Protein AF-A0AAU4EVL5-F1 (afdb_monomer)

Radius of gyration: 24.08 Å; Cα contacts (8 Å, |Δi|>4): 296; chains: 1; bounding box: 62×50×62 Å

Mean predicted aligned error: 14.1 Å

Nearest PDB structures (foldseek):
  7n8u-assembly1_B  TM=4.046E-01  e=7.741E+00  Promethearchaeum syntrophicum
  7pkq-assembly1_v  TM=2.041E-01  e=9.144E+00  Chlamydomonas reinhardtii

Solvent-accessible surface area (backbone atoms only — not comparable to full-atom values): 17001 Å² total; per-residue (Å²): 60,74,58,94,92,38,83,42,60,52,44,60,55,40,22,74,74,67,74,49,60,64,87,81,56,55,62,70,54,30,46,53,51,41,44,75,72,72,44,77,66,76,77,52,84,91,68,54,91,61,92,71,79,82,67,85,78,71,79,79,81,67,74,77,73,75,85,72,61,59,68,60,52,51,50,25,50,52,51,51,51,50,62,62,68,76,47,65,65,68,65,54,49,54,53,49,55,62,48,51,60,91,50,49,93,87,46,42,62,74,57,44,55,90,77,62,84,40,73,65,55,51,52,24,51,52,55,50,54,70,47,48,60,56,50,52,33,49,51,51,28,48,52,51,65,65,41,44,82,77,70,58,53,92,90,59,44,76,73,47,84,58,60,53,61,87,66,91,55,91,87,58,88,47,39,34,36,38,80,58,34,32,30,43,77,43,77,69,78,79,85,82,85,43,65,68,60,54,22,49,54,50,48,51,53,51,46,42,65,76,65,38,76,95,32,46,30,36,41,36,28,46,46,62,67,66,57,52,45,41,64,68,30,78,53,39,43,62,70,36,41,69,82,54,56,72,66,59,49,48,55,47,38,76,73,65,46,83,71,72,40,28,40,18,55,37,38,71,49,86,37,52,79,45,46,77,41,48,41,56,59,63,66,60,73,115

Secondary structure (DSSP, 8-state):
-EETTEE--HHHHHHHHH---TTSS-HHHHHHHHHHTT---PPPTTT--S-------------PPP---HHHHHHHHHHHHHHHHHS-HHHHHHHHHHHHTT--TTTHHHHHGGGT--HHHHHHHHHHHHHHHHHHHHHHHHHHHHHHHHHPPTT--EEE----SS---TT--SSEEESSEEEEEE-PPP-S--HHHHHHHHHHHHHHHHH-TTSEEEEEESSSHHHHHHHH---BHHHHHTTS-HHHHHHHHHHH-SS--BHHHHHHTTTTTEEEEEHHHHHH--

Foldseek 3Di:
DDDPNDDDQLLVVQCVVPVDDSVVDDSVVSQVVCVVVVHDDDDDPVRPPDDDDDDPDDDPPDDPPPDDPVVLLVVLVVVVVVLVVPDPPVVLVVQLVVLCVVDDPVCNCVSCVVSPPDPSNVVSVVSVVVCVVVVVLVCQLCLVVLLCVLPADVVKDFPDDAPSVPDDDVVDLARTDIPAAGEHEEEDDDPPPPLVSLLVQLLRLLSQLLPIPNHQAEYEYADDVSVCCLQPFQAWPCSSCVPPDPVSVVSCCVPPNPPIDGSNRCCVPSSVRYHYHHSVVSSPPD

pLDDT: mean 81.7, std 16.21, range [33.0, 98.5]

Sequence (286 aa):
MSIADQQWPPKQIFERASGIARTEFISHFAIRQLRRLGFPTSPLPQEAGVRATPRPREPKITAPPPAIDVASAVTSFIELLRFFGDEDLSSRVLRLEDRLEGADRETVDDRVAAEGMTDGLLQAALLVRQHAGRINDLIHATMIVRALPKVLEPGERIVRRPSLAAGNDPSRKFDLETNLRVAEFKAGQWKGRDAMRKRGLVADLVGLVLGRGDRRAELYVLGRLPIEFLRNSNSTMEWALGRSSPHLRRAYDDRFGTASFTVRQFTEGPAADVALIDLAEVLKAG

Structure (mmCIF, N/CA/C/O backbone):
data_AF-A0AAU4EVL5-F1
#
_entry.id   AF-A0AAU4EVL5-F1
#
loop_
_atom_site.group_PDB
_atom_site.id
_atom_site.type_symbol
_atom_site.label_atom_id
_atom_site.label_alt_id
_atom_site.label_comp_id
_atom_site.label_asym_id
_atom_site.label_entity_id
_atom_site.label_seq_id
_atom_site.pdbx_PDB_ins_code
_atom_site.Cartn_x
_atom_site.Cartn_y
_atom_site.Cartn_z
_atom_site.occupancy
_atom_site.B_iso_or_equiv
_atom_site.auth_seq_id
_atom_site.auth_comp_id
_atom_site.auth_asym_id
_atom_site.auth_atom_id
_atom_site.pdbx_PDB_model_num
ATOM 1 N N . MET A 1 1 ? 31.060 -17.599 12.079 1.00 61.31 1 MET A N 1
ATOM 2 C CA . MET A 1 1 ? 31.882 -18.743 11.624 1.00 61.31 1 MET A CA 1
ATOM 3 C C . MET A 1 1 ? 33.254 -18.566 12.240 1.00 61.31 1 MET A C 1
ATOM 5 O O . MET A 1 1 ? 33.710 -17.433 12.237 1.00 61.31 1 MET A O 1
ATOM 9 N N . SER A 1 2 ? 33.857 -19.610 12.814 1.00 56.44 2 SER A N 1
ATOM 10 C CA . SER A 1 2 ? 35.206 -19.501 13.387 1.00 56.44 2 SER A CA 1
ATOM 11 C C . SER A 1 2 ? 36.238 -19.901 12.338 1.00 56.44 2 SER A C 1
ATOM 13 O O . SER A 1 2 ? 36.130 -20.989 11.775 1.00 56.44 2 SER A O 1
ATOM 15 N N . ILE A 1 3 ? 37.187 -19.018 12.044 1.00 56.75 3 ILE A N 1
ATOM 16 C CA . ILE A 1 3 ? 38.401 -19.326 11.278 1.00 56.75 3 ILE A CA 1
ATOM 17 C C . ILE A 1 3 ? 39.557 -18.796 12.122 1.00 56.75 3 ILE A C 1
ATOM 19 O O . ILE A 1 3 ? 39.534 -17.614 12.462 1.00 56.75 3 ILE A O 1
ATOM 23 N N . ALA A 1 4 ? 40.526 -19.655 12.462 1.00 51.03 4 ALA A N 1
ATOM 24 C CA . ALA A 1 4 ? 41.689 -19.301 13.287 1.00 51.03 4 ALA A CA 1
ATOM 25 C C . ALA A 1 4 ? 41.301 -18.541 14.578 1.00 51.03 4 ALA A C 1
ATOM 27 O O . ALA A 1 4 ? 41.764 -17.432 14.821 1.00 51.03 4 ALA A O 1
ATOM 28 N N . ASP A 1 5 ? 40.366 -19.111 15.348 1.00 52.38 5 ASP A N 1
ATOM 29 C CA . ASP A 1 5 ? 39.840 -18.576 16.618 1.00 52.38 5 ASP A CA 1
ATOM 30 C C . ASP A 1 5 ? 39.144 -17.203 16.559 1.00 52.38 5 ASP A C 1
ATOM 32 O O . ASP A 1 5 ? 38.758 -16.644 17.586 1.00 52.38 5 ASP A O 1
ATOM 36 N N . GLN A 1 6 ? 38.870 -16.685 15.357 1.00 55.28 6 GLN A N 1
ATOM 37 C CA . GLN A 1 6 ? 38.157 -15.425 15.158 1.00 55.28 6 GLN A CA 1
ATOM 38 C C . GLN A 1 6 ? 36.757 -15.647 14.562 1.00 55.28 6 GLN A C 1
ATOM 40 O O . GLN A 1 6 ? 36.559 -16.424 13.626 1.00 55.28 6 GLN A O 1
ATOM 45 N N . GLN A 1 7 ? 35.754 -14.939 15.095 1.00 64.88 7 GLN A N 1
ATOM 46 C CA . GLN A 1 7 ? 34.369 -14.971 14.608 1.00 64.88 7 GLN A CA 1
ATOM 47 C C . GLN A 1 7 ? 34.193 -14.059 13.387 1.00 64.88 7 GLN A C 1
ATOM 49 O O . GLN A 1 7 ? 34.154 -12.837 13.501 1.00 64.88 7 GLN A O 1
ATOM 54 N N . TRP A 1 8 ? 33.996 -14.662 12.218 1.00 61.28 8 TRP A N 1
ATOM 55 C CA . TRP A 1 8 ? 33.756 -13.963 10.959 1.00 61.28 8 TRP A CA 1
ATOM 56 C C . TRP A 1 8 ? 32.292 -14.101 10.500 1.00 61.28 8 TRP A C 1
ATOM 58 O O . TRP A 1 8 ? 31.721 -15.207 10.547 1.00 61.28 8 TRP A O 1
ATOM 68 N N . PRO A 1 9 ? 31.647 -13.015 10.024 1.00 75.56 9 PRO A N 1
ATOM 69 C CA . PRO A 1 9 ? 30.311 -13.104 9.449 1.00 75.56 9 PRO A CA 1
ATOM 70 C C . PRO A 1 9 ? 30.347 -13.832 8.088 1.00 75.56 9 PRO A C 1
ATOM 72 O O . PRO A 1 9 ? 31.156 -13.470 7.232 1.00 75.56 9 PRO A O 1
ATOM 75 N N . PRO A 1 10 ? 29.436 -14.791 7.816 1.00 72.00 10 PRO A N 1
ATOM 76 C CA . PRO A 1 10 ? 29.477 -15.630 6.608 1.00 72.00 10 PRO A CA 1
ATOM 77 C C . PRO A 1 10 ? 29.507 -14.860 5.283 1.00 72.00 10 PRO A C 1
ATOM 79 O O . PRO A 1 10 ? 30.164 -15.273 4.335 1.00 72.00 10 PRO A O 1
ATOM 82 N N . LYS A 1 11 ? 28.838 -13.703 5.219 1.00 75.31 11 LYS A N 1
ATOM 83 C CA . LYS A 1 11 ? 28.871 -12.844 4.029 1.00 75.31 11 LYS A CA 1
ATOM 84 C C . LYS A 1 11 ? 30.265 -12.294 3.719 1.00 75.31 11 LYS A C 1
ATOM 86 O O . LYS A 1 11 ? 30.573 -12.095 2.554 1.00 75.31 11 LYS A O 1
ATOM 91 N N . GLN A 1 12 ? 31.075 -12.027 4.745 1.00 79.25 12 GLN A N 1
ATOM 92 C CA . GLN A 1 12 ? 32.414 -11.466 4.563 1.00 79.25 12 GLN A CA 1
ATOM 93 C C . GLN A 1 12 ? 33.382 -12.496 4.006 1.00 79.25 12 GLN A C 1
ATOM 95 O O . GLN A 1 12 ? 34.160 -12.189 3.111 1.00 79.25 12 GLN A O 1
ATOM 100 N N . ILE A 1 13 ? 33.288 -13.724 4.516 1.00 76.25 13 ILE A N 1
ATOM 101 C CA . ILE A 1 13 ? 34.079 -14.847 4.018 1.00 76.25 13 ILE A CA 1
ATOM 102 C C . ILE A 1 13 ? 33.677 -15.155 2.580 1.00 76.25 13 ILE A C 1
ATOM 104 O O . ILE A 1 13 ? 34.543 -15.283 1.726 1.00 76.25 13 ILE A O 1
ATOM 108 N N . PHE A 1 14 ? 32.373 -15.223 2.296 1.00 73.62 14 PHE A N 1
ATOM 109 C CA . PHE A 1 14 ? 31.907 -15.546 0.953 1.00 73.62 14 PHE A CA 1
ATOM 110 C C . PHE A 1 14 ? 32.294 -14.479 -0.079 1.00 73.62 14 PHE A C 1
ATOM 112 O O . PHE A 1 14 ? 32.753 -14.843 -1.152 1.00 73.62 14 PHE A O 1
ATOM 119 N N . GLU A 1 15 ? 32.199 -13.185 0.242 1.00 82.38 15 GLU A N 1
ATOM 120 C CA . GLU A 1 15 ? 32.697 -12.114 -0.642 1.00 82.38 15 GLU A CA 1
ATOM 121 C C . GLU A 1 15 ? 34.194 -12.262 -0.924 1.00 82.38 15 GLU A C 1
ATOM 123 O O . GLU A 1 15 ? 34.600 -12.259 -2.079 1.00 82.38 15 GLU A O 1
ATOM 128 N N . ARG A 1 16 ? 35.021 -12.455 0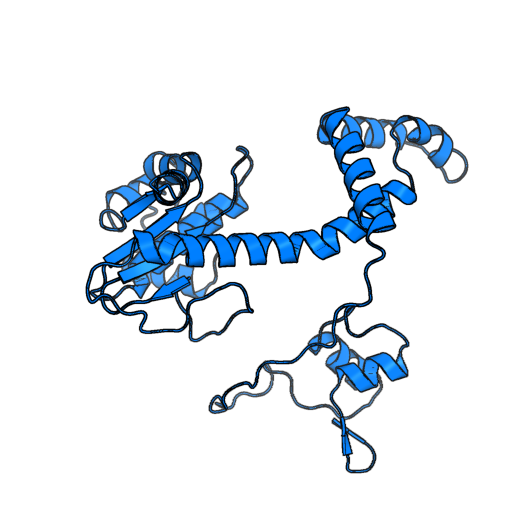.112 1.00 77.81 16 ARG A N 1
ATOM 129 C CA . ARG A 1 16 ? 36.472 -12.612 -0.075 1.00 77.81 16 ARG A CA 1
ATOM 130 C C . ARG A 1 16 ? 36.843 -13.869 -0.862 1.00 77.81 16 ARG A C 1
ATOM 132 O O . ARG A 1 16 ? 37.827 -13.845 -1.587 1.00 77.81 16 ARG A O 1
ATOM 139 N N . ALA A 1 17 ? 36.079 -14.948 -0.708 1.00 69.94 17 ALA A N 1
ATOM 140 C CA . ALA A 1 17 ? 36.340 -16.220 -1.378 1.00 69.94 17 ALA A CA 1
ATOM 141 C C . ALA A 1 17 ? 35.815 -16.269 -2.823 1.00 69.94 17 ALA A C 1
ATOM 143 O O . ALA A 1 17 ? 36.367 -17.000 -3.637 1.00 69.94 17 ALA A O 1
ATOM 144 N N . SER A 1 18 ? 34.745 -15.532 -3.137 1.00 73.50 18 SER A N 1
ATOM 145 C CA . SER A 1 18 ? 34.087 -15.569 -4.454 1.00 73.50 18 SER A CA 1
ATOM 146 C C . SER A 1 18 ? 34.335 -14.330 -5.316 1.00 73.50 18 SER A C 1
ATOM 148 O O . SER A 1 18 ? 34.024 -14.358 -6.500 1.00 73.50 18 SER A O 1
ATOM 150 N N . GLY A 1 19 ? 34.836 -13.235 -4.736 1.00 71.19 19 GLY A N 1
ATOM 151 C CA . GLY A 1 19 ? 34.935 -11.932 -5.402 1.00 71.19 19 GLY A CA 1
ATOM 152 C C . GLY A 1 19 ? 33.587 -11.225 -5.606 1.00 71.19 19 GLY A C 1
ATOM 153 O O . GLY A 1 19 ? 33.563 -10.095 -6.081 1.00 71.19 19 GLY A O 1
ATOM 154 N N . ILE A 1 20 ? 32.469 -11.856 -5.231 1.00 71.06 20 ILE A N 1
ATOM 155 C CA . ILE A 1 20 ? 31.117 -11.318 -5.408 1.00 71.06 20 ILE A CA 1
ATOM 156 C C . ILE A 1 20 ? 30.817 -10.315 -4.288 1.00 71.06 20 ILE A C 1
ATOM 158 O O . ILE A 1 20 ? 31.010 -10.621 -3.106 1.00 71.06 20 ILE A O 1
ATOM 162 N N . ALA A 1 21 ? 30.288 -9.138 -4.628 1.00 73.06 21 ALA A N 1
ATOM 163 C CA . ALA A 1 21 ? 29.965 -8.106 -3.646 1.00 73.06 21 ALA A CA 1
ATOM 164 C C . ALA A 1 21 ? 28.829 -8.540 -2.698 1.00 73.06 21 ALA A C 1
ATOM 166 O O . ALA A 1 21 ? 27.814 -9.105 -3.108 1.00 73.06 21 ALA A O 1
ATOM 167 N N . ARG A 1 22 ? 28.932 -8.214 -1.398 1.00 65.50 22 ARG A N 1
ATOM 168 C CA . ARG A 1 22 ? 27.933 -8.604 -0.361 1.00 65.50 22 ARG A CA 1
ATOM 169 C C . ARG A 1 22 ? 26.498 -8.132 -0.604 1.00 65.50 22 ARG A C 1
ATOM 171 O O . ARG A 1 22 ? 25.584 -8.593 0.102 1.00 65.50 22 ARG A O 1
ATOM 178 N N . THR A 1 23 ? 26.316 -7.168 -1.499 1.00 68.81 23 THR A N 1
ATOM 179 C CA . THR A 1 23 ? 25.029 -6.623 -1.945 1.00 68.81 23 THR A CA 1
ATOM 180 C C . THR A 1 23 ? 24.299 -7.562 -2.898 1.00 68.81 23 THR A C 1
ATOM 182 O O . THR A 1 23 ? 23.076 -7.510 -2.961 1.00 68.81 23 THR A O 1
ATOM 185 N N . GLU A 1 24 ? 25.019 -8.455 -3.573 1.00 60.78 24 GLU A N 1
ATOM 186 C CA . GLU A 1 24 ? 24.476 -9.327 -4.620 1.00 60.78 24 GLU A CA 1
ATOM 187 C C . GLU A 1 24 ? 23.879 -10.630 -4.080 1.00 60.78 24 GLU A C 1
ATOM 189 O O . GLU A 1 24 ? 23.170 -11.345 -4.782 1.00 60.78 24 GLU A O 1
ATOM 194 N N . PHE A 1 25 ? 24.113 -10.949 -2.806 1.00 65.56 25 PHE A N 1
ATOM 195 C CA . PHE A 1 25 ? 23.590 -12.166 -2.194 1.00 65.56 25 PHE A CA 1
ATOM 196 C C . PHE A 1 25 ? 23.123 -11.949 -0.761 1.00 65.56 25 PHE A C 1
ATOM 198 O O . PHE A 1 25 ? 23.614 -11.106 -0.013 1.00 65.56 25 PHE A O 1
ATOM 205 N N . ILE A 1 26 ? 22.167 -12.763 -0.320 1.00 73.38 26 ILE A N 1
ATOM 206 C CA . ILE A 1 26 ? 21.678 -12.768 1.064 1.00 73.38 26 ILE A CA 1
ATOM 207 C C . ILE A 1 26 ? 22.511 -13.706 1.945 1.00 73.38 26 ILE A C 1
ATOM 209 O O . ILE A 1 26 ? 23.162 -14.629 1.463 1.00 73.38 26 ILE A O 1
ATOM 213 N N . SER A 1 27 ? 22.487 -13.508 3.267 1.00 69.75 27 SER A N 1
ATOM 214 C CA . SER A 1 27 ? 23.320 -14.297 4.193 1.00 69.75 27 SER A CA 1
ATOM 215 C C . SER A 1 27 ? 23.038 -15.800 4.114 1.00 69.75 27 SER A C 1
ATOM 217 O O . SER A 1 27 ? 23.954 -16.599 4.259 1.00 69.75 27 SER A O 1
ATOM 219 N N . HIS A 1 28 ? 21.787 -16.178 3.835 1.00 71.88 28 HIS A N 1
ATOM 220 C CA . HIS A 1 28 ? 21.381 -17.572 3.651 1.00 71.88 28 HIS A CA 1
ATOM 221 C C . HIS A 1 28 ? 22.055 -18.218 2.433 1.00 71.88 28 HIS A C 1
ATOM 223 O O . HIS A 1 28 ? 22.434 -19.384 2.501 1.00 71.88 28 HIS A O 1
ATOM 229 N N . PHE A 1 29 ? 22.247 -17.461 1.348 1.00 74.44 29 PHE A N 1
ATOM 230 C CA . PHE A 1 29 ? 22.965 -17.927 0.163 1.00 74.44 29 PHE A CA 1
ATOM 231 C C . PHE A 1 29 ? 24.443 -18.164 0.489 1.00 74.44 29 PHE A C 1
ATOM 233 O O . PHE A 1 29 ? 24.936 -19.267 0.279 1.00 74.44 29 PHE A O 1
ATOM 240 N N . ALA A 1 30 ? 25.106 -17.187 1.121 1.00 74.88 30 ALA A N 1
ATOM 241 C CA . ALA A 1 30 ? 26.502 -17.313 1.551 1.00 74.88 30 ALA A CA 1
ATOM 242 C C . ALA A 1 30 ? 26.727 -18.519 2.484 1.00 74.88 30 ALA A C 1
ATOM 244 O O . ALA A 1 30 ? 27.663 -19.285 2.284 1.00 74.88 30 ALA A O 1
ATOM 245 N N . ILE A 1 31 ? 25.846 -18.739 3.470 1.00 75.88 31 ILE A N 1
ATOM 246 C CA . ILE A 1 31 ? 25.940 -19.887 4.390 1.00 75.88 31 ILE A CA 1
ATOM 247 C C . ILE A 1 31 ? 25.803 -21.216 3.636 1.00 75.88 31 ILE A C 1
ATOM 249 O O . ILE A 1 31 ? 26.585 -22.133 3.874 1.00 75.88 31 ILE A O 1
ATOM 253 N N . ARG A 1 32 ? 24.845 -21.327 2.705 1.00 75.69 32 ARG A N 1
ATOM 254 C CA . ARG A 1 32 ? 24.650 -22.552 1.912 1.00 75.69 32 ARG A CA 1
ATOM 255 C C . ARG A 1 32 ? 25.838 -22.851 1.000 1.00 75.69 32 ARG A C 1
ATOM 257 O O . ARG A 1 32 ? 26.239 -24.007 0.916 1.00 75.69 32 ARG A O 1
ATOM 264 N N . GLN A 1 33 ? 26.406 -21.835 0.349 1.00 77.06 33 GLN A N 1
ATOM 265 C CA . GLN A 1 33 ? 27.570 -22.025 -0.520 1.00 77.06 33 GLN A CA 1
ATOM 266 C C . GLN A 1 33 ? 28.826 -22.383 0.280 1.00 77.06 33 GLN A C 1
ATOM 268 O O . GLN A 1 33 ? 29.526 -23.321 -0.080 1.00 77.06 33 GLN A O 1
ATOM 273 N N . LEU A 1 34 ? 29.065 -21.729 1.420 1.00 76.69 34 LEU A N 1
ATOM 274 C CA . LEU A 1 34 ? 30.185 -22.078 2.299 1.00 76.69 34 LEU A CA 1
ATOM 275 C C . LEU A 1 34 ? 30.066 -23.514 2.837 1.00 76.69 34 LEU A C 1
ATOM 277 O O . LEU A 1 34 ? 31.058 -24.236 2.838 1.00 76.69 34 LEU A O 1
ATOM 281 N N . ARG A 1 35 ? 28.860 -23.980 3.199 1.00 78.69 35 ARG A N 1
ATOM 282 C CA . ARG A 1 35 ? 28.642 -25.393 3.573 1.00 78.69 35 ARG A CA 1
ATOM 283 C C . ARG A 1 35 ? 28.952 -26.362 2.435 1.00 78.69 35 ARG A C 1
ATOM 285 O O . ARG A 1 35 ? 29.568 -27.391 2.681 1.00 78.69 35 ARG A O 1
ATOM 292 N N . ARG A 1 36 ? 28.540 -26.044 1.202 1.00 73.31 36 ARG A N 1
ATOM 293 C CA . ARG A 1 36 ? 28.855 -26.867 0.018 1.00 73.31 36 ARG A CA 1
ATOM 294 C C . ARG A 1 36 ? 30.358 -26.977 -0.231 1.00 73.31 36 ARG A C 1
ATOM 296 O O . ARG A 1 36 ? 30.809 -28.006 -0.710 1.00 73.31 36 ARG A O 1
ATOM 303 N N . LEU A 1 37 ? 31.109 -25.942 0.131 1.00 71.88 37 LEU A N 1
ATOM 304 C CA . LEU A 1 37 ? 32.569 -25.899 0.054 1.00 71.88 37 LEU A CA 1
ATOM 305 C C . LEU A 1 37 ? 33.263 -26.514 1.289 1.00 71.88 37 LEU A C 1
ATOM 307 O O . LEU A 1 37 ? 34.473 -26.383 1.431 1.00 71.88 37 LEU A O 1
ATOM 311 N N . GLY A 1 38 ? 32.519 -27.171 2.188 1.00 69.75 38 GLY A N 1
ATOM 312 C CA . GLY A 1 38 ? 33.070 -27.885 3.346 1.00 69.75 38 GLY A CA 1
ATOM 313 C C . GLY A 1 38 ? 33.351 -27.018 4.577 1.00 69.75 38 GLY A C 1
ATOM 314 O O . GLY A 1 38 ? 33.917 -27.506 5.552 1.00 69.75 38 GLY A O 1
ATOM 315 N N . PHE A 1 39 ? 32.946 -25.746 4.579 1.00 70.44 39 PHE A N 1
ATOM 316 C CA . PHE A 1 39 ? 33.193 -24.856 5.711 1.00 70.44 39 PHE A CA 1
ATOM 317 C C . PHE A 1 39 ? 32.161 -25.033 6.845 1.00 70.44 39 PHE A C 1
ATOM 319 O O . PHE A 1 39 ? 30.948 -25.026 6.590 1.00 70.44 39 PHE A O 1
ATOM 326 N N . PRO A 1 40 ? 32.599 -25.093 8.120 1.00 65.62 40 PRO A N 1
ATOM 327 C CA . PRO A 1 40 ? 31.696 -25.146 9.266 1.00 65.62 40 PRO A CA 1
ATOM 328 C C . PRO A 1 40 ? 30.976 -23.802 9.449 1.00 65.62 40 PRO A C 1
ATOM 330 O O . PRO A 1 40 ? 31.595 -22.752 9.620 1.00 65.62 40 PRO A O 1
ATOM 333 N N . THR A 1 41 ? 29.642 -23.807 9.439 1.00 71.25 41 THR A N 1
ATOM 334 C CA . THR A 1 41 ? 28.818 -22.592 9.586 1.00 71.25 41 THR A CA 1
ATOM 335 C C . THR A 1 41 ? 27.756 -22.771 10.668 1.00 71.25 41 THR A C 1
ATOM 337 O O . THR A 1 41 ? 27.331 -23.885 10.957 1.00 71.25 41 THR A O 1
ATOM 340 N N . SER A 1 42 ? 27.307 -21.664 11.268 1.00 65.12 42 SER A N 1
ATOM 341 C CA . SER A 1 42 ? 26.214 -21.677 12.248 1.00 65.12 42 SER A CA 1
ATOM 342 C C . SER A 1 42 ? 24.907 -22.221 11.634 1.00 65.12 42 SER A C 1
ATOM 344 O O . SER A 1 42 ? 24.702 -22.069 10.422 1.00 65.12 42 SER A O 1
ATOM 346 N N . PRO A 1 43 ? 24.017 -22.836 12.438 1.00 55.56 43 PRO A N 1
ATOM 347 C CA . PRO A 1 43 ? 22.720 -23.318 11.969 1.00 55.56 43 PRO A CA 1
ATOM 348 C C . PRO A 1 43 ? 21.885 -22.179 11.376 1.00 55.56 43 PRO A C 1
ATOM 350 O O . PRO A 1 43 ? 21.921 -21.039 11.850 1.00 55.56 43 PRO A O 1
ATOM 353 N N . LEU A 1 44 ? 21.146 -22.481 10.308 1.00 56.62 44 LEU A N 1
ATOM 354 C CA . LEU A 1 44 ? 20.206 -21.532 9.717 1.00 56.62 44 LEU A CA 1
ATOM 355 C C . LEU A 1 44 ? 19.014 -21.319 10.671 1.00 56.62 44 LEU A C 1
ATOM 357 O O . LEU A 1 44 ? 18.699 -22.207 11.460 1.00 56.62 44 LEU A O 1
ATOM 361 N N . PRO A 1 45 ? 18.291 -20.185 10.595 1.00 50.72 45 PRO A N 1
ATOM 362 C CA . PRO A 1 45 ? 17.140 -19.913 11.467 1.00 50.72 45 PRO A CA 1
ATOM 363 C C . PRO A 1 45 ? 16.031 -20.977 11.410 1.00 50.72 45 PRO A C 1
ATOM 365 O O . PRO A 1 45 ? 15.243 -21.080 12.339 1.00 50.72 45 PRO A O 1
ATOM 368 N N . GLN A 1 46 ? 15.973 -21.760 10.329 1.00 51.03 46 GLN A N 1
ATOM 369 C CA . GLN A 1 46 ? 15.046 -22.887 10.168 1.00 51.03 46 GLN A CA 1
ATOM 370 C C . GLN A 1 46 ? 15.524 -24.178 10.859 1.00 51.03 46 GLN A C 1
ATOM 372 O O . GLN A 1 46 ? 14.725 -25.084 11.052 1.00 51.03 46 GLN A O 1
ATOM 377 N N . GLU A 1 47 ? 16.802 -24.266 11.235 1.00 47.31 47 GLU A N 1
ATOM 378 C CA . GLU A 1 47 ? 17.424 -25.436 11.878 1.00 47.31 47 GLU A CA 1
ATOM 379 C C . GLU A 1 47 ? 17.514 -25.277 13.408 1.00 47.31 47 GLU A C 1
ATOM 381 O O . GLU A 1 47 ? 17.598 -26.261 14.137 1.00 47.31 47 GLU A O 1
ATOM 386 N N . ALA A 1 48 ? 17.476 -24.042 13.920 1.00 42.94 48 ALA A N 1
ATOM 387 C CA . ALA A 1 48 ? 17.526 -23.762 15.351 1.00 42.94 48 ALA A CA 1
ATOM 388 C C . ALA A 1 48 ? 16.114 -23.778 15.961 1.00 42.94 48 ALA A C 1
ATOM 390 O O . ALA A 1 48 ? 15.484 -22.739 16.146 1.00 42.94 48 ALA A O 1
ATOM 391 N N . GLY A 1 49 ? 15.626 -24.970 16.309 1.00 42.88 49 GLY A N 1
ATOM 392 C CA . GLY A 1 49 ? 14.379 -25.188 17.053 1.00 42.88 49 GLY A CA 1
ATOM 393 C C . GLY A 1 49 ? 14.402 -24.720 18.517 1.00 42.88 49 GLY A C 1
ATOM 394 O O . GLY A 1 49 ? 13.773 -25.349 19.361 1.00 42.88 49 GLY A O 1
ATOM 395 N N . VAL A 1 50 ? 15.121 -23.645 18.856 1.00 38.97 50 VAL A N 1
ATOM 396 C CA . VAL A 1 50 ? 15.209 -23.137 20.232 1.00 38.97 50 VAL A CA 1
ATOM 397 C C . VAL A 1 50 ? 15.033 -21.622 20.267 1.00 38.97 50 VAL A C 1
ATOM 399 O O . VAL A 1 50 ? 15.695 -20.856 19.570 1.00 38.97 50 VAL A O 1
ATOM 402 N N . ARG A 1 51 ? 14.101 -21.224 21.132 1.00 41.94 51 ARG A N 1
ATOM 403 C CA . ARG A 1 51 ? 13.674 -19.876 21.504 1.00 41.94 51 ARG A CA 1
ATOM 404 C C . ARG A 1 51 ? 14.874 -19.028 21.953 1.00 41.94 51 ARG A C 1
ATOM 406 O O . ARG A 1 51 ? 15.224 -19.014 23.127 1.00 41.94 51 ARG A O 1
ATOM 413 N N . ALA A 1 52 ? 15.502 -18.309 21.025 1.00 34.28 52 ALA A N 1
ATOM 414 C CA . ALA A 1 52 ? 16.452 -17.258 21.369 1.00 34.28 52 ALA A CA 1
ATOM 415 C C . ALA A 1 52 ? 15.671 -16.030 21.859 1.00 34.28 52 ALA A C 1
ATOM 417 O O . ALA A 1 52 ? 14.857 -15.463 21.127 1.00 34.28 52 ALA A O 1
ATOM 418 N N . THR A 1 53 ? 15.906 -15.624 23.104 1.00 34.84 53 THR A N 1
ATOM 419 C CA . THR A 1 53 ? 15.464 -14.326 23.617 1.00 34.84 53 THR A CA 1
ATOM 420 C C . THR A 1 53 ? 16.016 -13.215 22.714 1.00 34.84 53 THR A C 1
ATOM 422 O O . THR A 1 53 ? 17.207 -13.229 22.382 1.00 34.84 53 THR A O 1
ATOM 425 N N . PRO A 1 54 ? 15.187 -12.262 22.251 1.00 34.88 54 PRO A N 1
ATOM 426 C CA . PRO A 1 54 ? 15.668 -11.222 21.360 1.00 34.88 54 PRO A CA 1
ATOM 427 C C . PRO A 1 54 ? 16.552 -10.259 22.157 1.00 34.88 54 PRO A C 1
ATOM 429 O O . PRO A 1 54 ? 16.062 -9.458 22.950 1.00 34.88 54 PRO A O 1
ATOM 432 N N . ARG A 1 55 ? 17.871 -10.322 21.939 1.00 33.00 55 ARG A N 1
ATOM 433 C CA . ARG A 1 55 ? 18.743 -9.188 22.265 1.00 33.00 55 ARG A CA 1
ATOM 434 C C . ARG A 1 55 ? 18.334 -7.995 21.390 1.00 33.00 55 ARG A C 1
ATOM 436 O O . ARG A 1 55 ? 18.043 -8.211 20.207 1.00 33.00 55 ARG A O 1
ATOM 443 N N . PRO A 1 56 ? 18.343 -6.760 21.924 1.00 35.69 56 PRO A N 1
ATOM 444 C CA . PRO A 1 56 ? 18.154 -5.561 21.120 1.00 35.69 56 PRO A CA 1
ATOM 445 C C . PRO A 1 56 ? 19.136 -5.592 19.947 1.00 35.69 56 PRO A C 1
ATOM 447 O O . PRO A 1 56 ? 20.347 -5.672 20.144 1.00 35.69 56 PRO A O 1
ATOM 450 N N . ARG A 1 57 ? 18.622 -5.609 18.713 1.00 40.31 57 ARG A N 1
ATOM 451 C CA . ARG A 1 57 ? 19.474 -5.473 17.532 1.00 40.31 57 ARG A CA 1
ATOM 452 C C . ARG A 1 57 ? 19.933 -4.026 17.473 1.00 40.31 57 ARG A C 1
ATOM 454 O O . ARG A 1 57 ? 19.139 -3.149 17.137 1.00 40.31 57 ARG A O 1
ATOM 461 N N . GLU A 1 58 ? 21.204 -3.802 17.780 1.00 35.28 58 GLU A N 1
ATOM 462 C CA . GLU A 1 58 ? 21.884 -2.564 17.418 1.00 35.28 58 GLU A CA 1
ATOM 463 C C . GLU A 1 58 ? 21.673 -2.289 15.921 1.00 35.28 58 GLU A C 1
ATOM 465 O O . GLU A 1 58 ? 21.658 -3.230 15.109 1.00 35.28 58 GLU A O 1
ATOM 470 N N . PRO A 1 59 ? 21.450 -1.021 15.536 1.00 38.38 59 PRO A N 1
ATOM 471 C CA . PRO A 1 59 ? 21.275 -0.660 14.142 1.00 38.38 59 PRO A CA 1
ATOM 472 C C . PRO A 1 59 ? 22.496 -1.140 13.360 1.00 38.38 59 PRO A C 1
ATOM 474 O O . PRO A 1 59 ? 23.628 -0.761 13.647 1.00 38.38 59 PRO A O 1
ATOM 477 N N . LYS A 1 60 ? 22.266 -1.991 12.354 1.00 39.75 60 LYS A N 1
ATOM 478 C CA . LYS A 1 60 ? 23.294 -2.299 11.362 1.00 39.75 60 LYS A CA 1
ATOM 479 C C . LYS A 1 60 ? 23.629 -0.997 10.652 1.00 39.75 60 LYS A C 1
ATOM 481 O O . LYS A 1 60 ? 22.905 -0.593 9.747 1.00 39.75 60 LYS A O 1
ATOM 486 N N . ILE A 1 61 ? 24.726 -0.369 11.056 1.00 36.81 61 ILE A N 1
ATOM 487 C CA . ILE A 1 61 ? 25.391 0.652 10.262 1.00 36.81 61 ILE A CA 1
ATOM 488 C C . ILE A 1 61 ? 25.922 -0.087 9.033 1.00 36.81 61 ILE A C 1
ATOM 490 O O . ILE A 1 61 ? 26.972 -0.727 9.055 1.00 36.81 61 ILE A O 1
ATOM 494 N N . THR A 1 62 ? 25.113 -0.127 7.979 1.00 42.66 62 THR A N 1
ATOM 495 C CA . THR A 1 62 ? 25.586 -0.499 6.652 1.00 42.66 62 THR A CA 1
ATOM 496 C C . THR A 1 62 ? 26.608 0.542 6.231 1.00 42.66 62 THR A C 1
ATOM 498 O O . THR A 1 62 ? 26.360 1.735 6.408 1.00 42.66 62 THR A O 1
ATOM 501 N N . ALA A 1 63 ? 27.740 0.090 5.685 1.00 40.06 63 ALA A N 1
ATOM 502 C CA . ALA A 1 63 ? 28.683 0.972 5.010 1.00 40.06 63 ALA A CA 1
ATOM 503 C C . ALA A 1 63 ? 27.909 1.917 4.071 1.00 40.06 63 ALA A C 1
ATOM 505 O O . ALA A 1 63 ? 26.909 1.474 3.483 1.00 40.06 63 ALA A O 1
ATOM 506 N N . PRO A 1 64 ? 28.311 3.197 3.965 1.00 43.56 64 PRO A N 1
ATOM 507 C CA . PRO A 1 64 ? 27.664 4.120 3.049 1.00 43.56 64 PRO A CA 1
ATOM 508 C C . PRO A 1 64 ? 27.601 3.469 1.661 1.00 43.56 64 PRO A C 1
ATOM 510 O O . PRO A 1 64 ? 28.552 2.780 1.274 1.00 43.56 64 PRO A O 1
ATOM 513 N N . PRO A 1 65 ? 26.471 3.602 0.943 1.00 51.72 65 PRO A N 1
ATOM 514 C CA . PRO A 1 65 ? 26.381 3.080 -0.411 1.00 51.72 65 PRO A CA 1
ATOM 515 C C . PRO A 1 65 ? 27.563 3.618 -1.231 1.00 51.72 65 PRO A C 1
ATOM 517 O O . PRO A 1 65 ? 28.001 4.744 -0.968 1.00 51.72 65 PRO A O 1
ATOM 520 N N . PRO A 1 66 ? 28.093 2.833 -2.189 1.00 52.97 66 PRO A N 1
ATOM 521 C CA . PRO A 1 66 ? 29.127 3.328 -3.088 1.00 52.97 66 PRO A CA 1
ATOM 522 C C . PRO A 1 66 ? 28.678 4.667 -3.672 1.00 52.97 66 PRO A C 1
ATOM 524 O O . PRO A 1 66 ? 27.483 4.858 -3.926 1.00 52.97 66 PRO A O 1
ATOM 527 N N . ALA A 1 67 ? 29.622 5.599 -3.806 1.00 56.00 67 ALA A N 1
ATOM 528 C CA . ALA A 1 67 ? 29.347 6.920 -4.346 1.00 56.00 67 ALA A CA 1
ATOM 529 C C . ALA A 1 67 ? 28.632 6.755 -5.692 1.00 56.00 67 ALA A C 1
ATOM 531 O O . ALA A 1 67 ? 29.171 6.163 -6.624 1.00 56.00 67 ALA A O 1
ATOM 532 N N . ILE A 1 68 ? 27.382 7.208 -5.746 1.00 62.34 68 ILE A N 1
ATOM 533 C CA . ILE A 1 68 ? 26.606 7.210 -6.979 1.00 62.34 68 ILE A CA 1
ATOM 534 C C . ILE A 1 68 ? 27.209 8.313 -7.835 1.00 62.34 68 ILE A C 1
ATOM 536 O O . ILE A 1 68 ? 27.277 9.459 -7.385 1.00 62.34 68 ILE A O 1
ATOM 540 N N . ASP A 1 69 ? 27.614 7.990 -9.060 1.00 75.69 69 ASP A N 1
ATOM 541 C CA . ASP A 1 69 ? 27.786 9.031 -10.061 1.00 75.69 69 ASP A CA 1
ATOM 542 C C . ASP A 1 69 ? 26.403 9.606 -10.381 1.00 75.69 69 ASP A C 1
ATOM 544 O O . ASP A 1 69 ? 25.593 9.023 -11.109 1.00 75.69 69 ASP A O 1
ATOM 548 N N . VAL A 1 70 ? 26.112 10.743 -9.754 1.00 72.50 70 VAL A N 1
ATOM 549 C CA . VAL A 1 70 ? 24.831 11.438 -9.867 1.00 72.50 70 VAL A CA 1
ATOM 550 C C . VAL A 1 70 ? 24.545 11.796 -11.325 1.00 72.50 70 VAL A C 1
ATOM 552 O O . VAL A 1 70 ? 23.393 11.713 -11.745 1.00 72.50 70 VAL A O 1
ATOM 555 N N . ALA A 1 71 ? 25.572 12.126 -12.116 1.00 77.00 71 ALA A N 1
ATOM 556 C CA . ALA A 1 71 ? 25.398 12.466 -13.523 1.00 77.00 71 ALA A CA 1
ATOM 557 C C . ALA A 1 71 ? 24.914 11.255 -14.338 1.00 77.00 71 ALA A C 1
ATOM 559 O O . ALA A 1 71 ? 23.945 11.366 -15.097 1.00 77.00 71 ALA A O 1
ATOM 560 N N . SER A 1 72 ? 25.514 10.081 -14.123 1.00 73.69 72 SER A N 1
ATOM 561 C CA . SER A 1 72 ? 25.078 8.831 -14.758 1.00 73.69 72 SER A CA 1
ATOM 562 C C . SER A 1 72 ? 23.671 8.408 -14.325 1.00 73.69 72 SER A C 1
ATOM 564 O O . SER A 1 72 ? 22.868 7.990 -15.162 1.00 73.69 72 SER A O 1
ATOM 566 N N . ALA A 1 73 ? 23.326 8.563 -13.042 1.00 74.56 73 ALA A N 1
ATOM 567 C CA . ALA A 1 73 ? 21.989 8.237 -12.540 1.00 74.56 73 ALA A CA 1
ATOM 568 C C . ALA A 1 73 ? 20.898 9.153 -13.120 1.00 74.56 73 ALA A C 1
ATOM 570 O O . ALA A 1 73 ? 19.825 8.675 -13.490 1.00 74.56 73 ALA A O 1
ATOM 571 N N . VAL A 1 74 ? 21.176 10.456 -13.240 1.00 81.06 74 VAL A N 1
ATOM 572 C CA . VAL A 1 74 ? 20.258 11.423 -13.862 1.00 81.06 74 VAL A CA 1
ATOM 573 C C . VAL A 1 74 ? 20.078 11.118 -15.347 1.00 81.06 74 VAL A C 1
ATOM 575 O O . VAL A 1 74 ? 18.943 11.055 -15.815 1.00 81.06 74 VAL A O 1
ATOM 578 N N . THR A 1 75 ? 21.169 10.865 -16.072 1.00 82.94 75 THR A N 1
ATOM 579 C CA . THR A 1 75 ? 21.117 10.499 -17.496 1.00 82.94 75 THR A CA 1
ATOM 580 C C . THR A 1 75 ? 20.294 9.228 -17.713 1.00 82.94 75 THR A C 1
ATOM 582 O O . THR A 1 75 ? 19.365 9.238 -18.516 1.00 82.94 75 THR A O 1
ATOM 585 N N . SER A 1 76 ? 20.548 8.184 -16.918 1.00 82.88 76 SER A N 1
ATOM 586 C CA . SER A 1 76 ? 19.799 6.918 -16.955 1.00 82.88 76 SER A CA 1
ATOM 587 C C . SER A 1 76 ? 18.303 7.114 -16.693 1.00 82.88 76 SER A C 1
ATOM 589 O O . SER A 1 76 ? 17.452 6.512 -17.345 1.00 82.88 76 SER A O 1
ATOM 591 N N . PHE A 1 77 ? 17.954 7.973 -15.733 1.00 83.12 77 PHE A N 1
ATOM 592 C CA . PHE A 1 77 ? 16.557 8.264 -15.425 1.00 83.12 77 PHE A CA 1
ATOM 593 C C . PHE A 1 77 ? 15.863 9.026 -16.562 1.00 83.12 77 PHE A C 1
ATOM 595 O O . PHE A 1 77 ? 14.726 8.706 -16.902 1.00 83.12 77 PHE A O 1
ATOM 602 N N . ILE A 1 78 ? 16.546 9.996 -17.180 1.00 86.06 78 ILE A N 1
ATOM 603 C CA . ILE A 1 78 ? 16.033 10.731 -18.345 1.00 86.06 78 ILE A CA 1
ATOM 604 C C . ILE A 1 78 ? 15.832 9.790 -19.538 1.00 86.06 78 ILE A C 1
ATOM 606 O O . ILE A 1 78 ? 14.800 9.874 -20.201 1.00 86.06 78 ILE A O 1
ATOM 610 N N . GLU A 1 79 ? 16.785 8.896 -19.803 1.00 84.69 79 GLU A N 1
ATOM 611 C CA . GLU A 1 79 ? 16.703 7.910 -20.885 1.00 84.69 79 GLU A CA 1
ATOM 612 C C . GLU A 1 79 ? 15.481 6.995 -20.722 1.00 84.69 79 GLU A C 1
ATOM 614 O O . GLU A 1 79 ? 14.677 6.875 -21.645 1.00 84.69 79 GLU A O 1
ATOM 619 N N . LEU A 1 80 ? 15.259 6.451 -19.520 1.00 84.88 80 LEU A N 1
ATOM 620 C CA . LEU A 1 80 ? 14.069 5.643 -19.232 1.00 84.88 80 LEU A CA 1
ATOM 621 C C . LEU A 1 80 ? 12.767 6.435 -19.341 1.00 84.88 80 LEU A C 1
ATOM 623 O O . LEU A 1 80 ? 11.776 5.916 -19.852 1.00 84.88 80 LEU A O 1
ATOM 627 N N . LEU A 1 81 ? 12.737 7.675 -18.841 1.00 84.06 81 LEU A N 1
ATOM 628 C CA . LEU A 1 81 ? 11.541 8.511 -18.931 1.00 84.06 81 LEU A CA 1
ATOM 629 C C . LEU A 1 81 ? 11.170 8.820 -20.381 1.00 84.06 81 LEU A C 1
ATOM 631 O O . LEU A 1 81 ? 9.987 8.786 -20.708 1.00 84.06 81 LEU A O 1
ATOM 635 N N . ARG A 1 82 ? 12.159 9.092 -21.241 1.00 85.31 82 ARG A N 1
ATOM 636 C CA . ARG A 1 82 ? 11.938 9.268 -22.683 1.00 85.31 82 ARG A CA 1
ATOM 637 C C . ARG A 1 82 ? 11.394 7.988 -23.304 1.00 85.31 82 ARG A C 1
ATOM 639 O O . ARG A 1 82 ? 10.326 8.022 -23.899 1.00 85.31 82 ARG A O 1
ATOM 646 N N . PHE A 1 83 ? 12.045 6.855 -23.040 1.00 84.38 83 PHE A N 1
ATOM 647 C CA . PHE A 1 83 ? 11.616 5.555 -23.554 1.00 84.38 83 PHE A CA 1
ATOM 648 C C . PHE A 1 83 ? 10.160 5.209 -23.186 1.00 84.38 83 PHE A C 1
ATOM 650 O O . PHE A 1 83 ? 9.413 4.708 -24.022 1.00 84.38 83 PHE A O 1
ATOM 657 N N . PHE A 1 84 ? 9.727 5.507 -21.954 1.00 82.56 84 PHE A N 1
ATOM 658 C CA . PHE A 1 84 ? 8.330 5.319 -21.535 1.00 82.56 84 PHE A CA 1
ATOM 659 C C . PHE A 1 84 ? 7.359 6.384 -22.064 1.00 82.56 84 PHE A C 1
ATOM 661 O O . PHE A 1 84 ? 6.152 6.151 -22.051 1.00 82.56 84 PHE A O 1
ATOM 668 N N . GLY A 1 85 ? 7.853 7.561 -22.448 1.00 79.06 85 GLY A N 1
ATOM 669 C CA . GLY A 1 85 ? 7.041 8.661 -22.964 1.00 79.06 85 GLY A CA 1
ATOM 670 C C . GLY A 1 85 ? 6.657 8.501 -24.435 1.00 79.06 85 GLY A C 1
ATOM 671 O O . GLY A 1 85 ? 5.628 9.032 -24.844 1.00 79.06 85 GLY A O 1
ATOM 672 N N . ASP A 1 86 ? 7.453 7.757 -25.205 1.00 73.38 86 ASP A N 1
ATOM 673 C CA . ASP A 1 86 ? 7.290 7.643 -26.656 1.00 73.38 86 ASP A CA 1
ATOM 674 C C . ASP A 1 86 ? 6.138 6.706 -27.067 1.00 73.38 86 ASP A C 1
ATOM 676 O O . ASP A 1 86 ? 5.487 6.940 -28.085 1.00 73.38 86 ASP A O 1
ATOM 680 N N . GLU A 1 87 ? 5.861 5.644 -26.298 1.00 78.56 87 GLU A N 1
ATOM 681 C CA . GLU A 1 87 ? 4.784 4.685 -26.586 1.00 78.56 87 GLU A CA 1
ATOM 682 C C . GLU A 1 87 ? 4.438 3.795 -25.373 1.00 78.56 87 GLU A C 1
ATOM 684 O O . GLU A 1 87 ? 5.261 3.604 -24.476 1.00 78.56 87 GLU A O 1
ATOM 689 N N . ASP A 1 88 ? 3.247 3.177 -25.362 1.00 82.38 88 ASP A N 1
ATOM 690 C CA . ASP A 1 88 ? 2.929 2.091 -24.425 1.00 82.38 88 ASP A CA 1
ATOM 691 C C . ASP A 1 88 ? 3.904 0.910 -24.575 1.00 82.38 88 ASP A C 1
ATOM 693 O O . ASP A 1 88 ? 4.103 0.359 -25.662 1.00 82.38 88 ASP A O 1
ATOM 697 N N . LEU A 1 89 ? 4.474 0.480 -23.446 1.00 84.19 89 LEU A N 1
ATOM 698 C CA . LEU A 1 89 ? 5.451 -0.606 -23.403 1.00 84.19 89 LEU A CA 1
ATOM 699 C C . LEU A 1 89 ? 4.886 -1.924 -23.948 1.00 84.19 89 LEU A C 1
ATOM 701 O O . LEU A 1 89 ? 5.627 -2.687 -24.560 1.00 84.19 89 LEU A O 1
ATOM 705 N N . SER A 1 90 ? 3.598 -2.207 -23.737 1.00 82.88 90 SER A N 1
ATOM 706 C CA . SER A 1 90 ? 2.990 -3.473 -24.165 1.00 82.88 90 SER A CA 1
ATOM 707 C C . SER A 1 90 ? 2.953 -3.569 -25.688 1.00 82.88 90 SER A C 1
ATOM 709 O O . SER A 1 90 ? 3.297 -4.609 -26.238 1.00 82.88 90 SER A O 1
ATOM 711 N N . SER A 1 91 ? 2.595 -2.476 -26.367 1.00 86.31 91 SER A N 1
ATOM 712 C CA . SER A 1 91 ? 2.605 -2.399 -27.834 1.00 86.31 91 SER A CA 1
ATOM 713 C C . SER A 1 91 ? 4.007 -2.604 -28.408 1.00 86.31 91 SER A C 1
ATOM 715 O O . SER A 1 91 ? 4.181 -3.341 -29.377 1.00 86.31 91 SER A O 1
ATOM 717 N N . ARG A 1 92 ? 5.022 -2.002 -27.776 1.00 88.62 92 ARG A N 1
ATOM 718 C CA . ARG A 1 92 ? 6.427 -2.169 -28.170 1.00 88.62 92 ARG A CA 1
ATOM 719 C C . ARG A 1 92 ? 6.924 -3.600 -27.968 1.00 88.62 92 ARG A C 1
ATOM 721 O O . ARG A 1 92 ? 7.601 -4.137 -28.837 1.00 88.62 92 ARG A O 1
ATOM 728 N N . VAL A 1 93 ? 6.573 -4.223 -26.841 1.00 88.81 93 VAL A N 1
ATOM 729 C CA . VAL A 1 93 ? 6.936 -5.619 -26.549 1.00 88.81 93 VAL A CA 1
ATOM 730 C C . VAL A 1 93 ? 6.322 -6.573 -27.571 1.00 88.81 93 VAL A C 1
ATOM 732 O O . VAL A 1 93 ? 7.046 -7.416 -28.081 1.00 88.81 93 VAL A O 1
ATOM 735 N N . LEU A 1 94 ? 5.051 -6.397 -27.945 1.00 89.81 94 LEU A N 1
ATOM 736 C CA . LEU A 1 94 ? 4.415 -7.233 -28.972 1.00 89.81 94 LEU A CA 1
ATOM 737 C C . LEU A 1 94 ? 5.150 -7.157 -30.319 1.00 89.81 94 LEU A C 1
ATOM 739 O O . LEU A 1 94 ? 5.442 -8.180 -30.925 1.00 89.81 94 LEU A O 1
ATOM 743 N N . ARG A 1 95 ? 5.540 -5.957 -30.769 1.00 90.44 95 ARG A N 1
ATOM 744 C CA . ARG A 1 95 ? 6.324 -5.827 -32.010 1.00 90.44 95 ARG A CA 1
ATOM 745 C C . ARG A 1 95 ? 7.713 -6.442 -31.909 1.00 90.44 95 ARG A C 1
ATOM 747 O O . ARG A 1 95 ? 8.220 -6.958 -32.900 1.00 90.44 95 ARG A O 1
ATOM 754 N N . LEU A 1 96 ? 8.352 -6.350 -30.745 1.00 91.00 96 LEU A N 1
ATOM 755 C CA . LEU A 1 96 ? 9.624 -7.028 -30.504 1.00 91.00 96 LEU A CA 1
ATOM 756 C C . LEU A 1 96 ? 9.464 -8.543 -30.609 1.00 91.00 96 LEU A C 1
ATOM 758 O O . LEU A 1 96 ? 10.291 -9.175 -31.255 1.00 91.00 96 LEU A O 1
ATOM 762 N N . GLU A 1 97 ? 8.407 -9.104 -30.018 1.00 92.69 97 GLU A N 1
ATOM 763 C CA . GLU A 1 97 ? 8.082 -10.529 -30.124 1.00 92.69 97 GLU A CA 1
ATOM 764 C C . GLU A 1 97 ? 7.923 -10.944 -31.596 1.00 92.69 97 GLU A C 1
ATOM 766 O O . GLU A 1 97 ? 8.601 -11.875 -32.031 1.00 92.69 97 GLU A O 1
ATOM 771 N N . ASP A 1 98 ? 7.148 -10.189 -32.384 1.00 93.56 98 ASP A N 1
ATOM 772 C CA . ASP A 1 98 ? 6.955 -10.444 -33.820 1.00 93.56 98 ASP A CA 1
ATOM 773 C C . ASP A 1 98 ? 8.271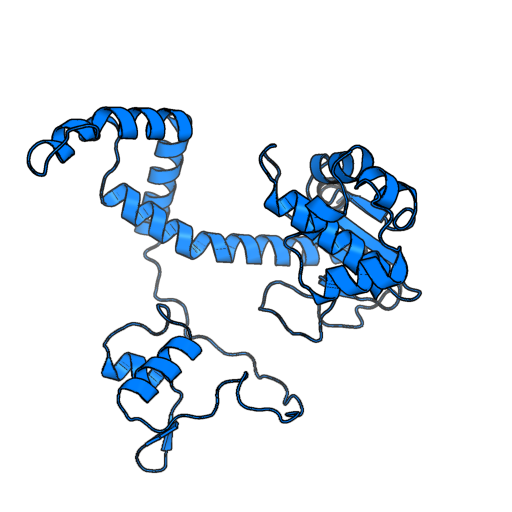 -10.346 -34.619 1.00 93.56 98 ASP A C 1
ATOM 775 O O . ASP A 1 98 ? 8.571 -11.182 -35.470 1.00 93.56 98 ASP A O 1
ATOM 779 N N . ARG A 1 99 ? 9.102 -9.328 -34.355 1.00 89.94 99 ARG A N 1
ATOM 780 C CA . ARG A 1 99 ? 10.384 -9.116 -35.062 1.00 89.94 99 ARG A CA 1
ATOM 781 C C . ARG A 1 99 ? 11.422 -10.189 -34.739 1.00 89.94 99 ARG A C 1
ATOM 783 O O . ARG A 1 99 ? 12.253 -10.523 -35.591 1.00 89.94 99 ARG A O 1
ATOM 790 N N . LEU A 1 100 ? 11.400 -10.694 -33.507 1.00 93.19 100 LEU A N 1
ATOM 791 C CA . LEU A 1 100 ? 12.301 -11.740 -33.033 1.00 93.19 100 LEU A CA 1
ATOM 792 C C . LEU A 1 100 ? 11.934 -13.122 -33.583 1.00 93.19 100 LEU A C 1
ATOM 794 O O . LEU A 1 100 ? 12.781 -14.019 -33.558 1.00 93.19 100 LEU A O 1
ATOM 798 N N . GLU A 1 101 ? 10.725 -13.312 -34.114 1.00 94.31 101 GLU A N 1
ATOM 799 C CA . GLU A 1 101 ? 10.325 -14.583 -34.710 1.00 94.31 101 GLU A CA 1
ATOM 800 C C . GLU A 1 101 ? 11.245 -14.961 -35.887 1.00 94.31 101 GLU A C 1
ATOM 802 O O . GLU A 1 101 ? 11.395 -14.242 -36.880 1.00 94.31 101 GLU A O 1
ATOM 807 N N . GLY A 1 102 ? 11.925 -16.104 -35.758 1.00 92.75 102 GLY A N 1
ATOM 808 C CA . GLY A 1 102 ? 12.880 -16.590 -36.757 1.00 92.75 102 GLY A CA 1
ATOM 809 C C . GLY A 1 102 ? 14.159 -15.754 -36.887 1.00 92.75 102 GLY A C 1
ATOM 810 O O . GLY A 1 102 ? 14.832 -15.856 -37.912 1.00 92.75 102 GLY A O 1
ATOM 811 N N . ALA A 1 103 ? 14.480 -14.905 -35.906 1.00 92.25 103 ALA A N 1
ATOM 812 C CA . ALA A 1 103 ? 15.780 -14.248 -35.825 1.00 92.25 103 ALA A CA 1
ATOM 813 C C . ALA A 1 103 ? 16.865 -15.243 -35.382 1.00 92.25 103 ALA A C 1
ATOM 815 O O . ALA A 1 103 ? 16.623 -16.147 -34.580 1.00 92.25 103 ALA A O 1
ATOM 816 N N . ASP A 1 104 ? 18.077 -15.045 -35.881 1.00 90.69 104 ASP A N 1
ATOM 817 C CA . ASP A 1 104 ? 19.280 -15.766 -35.471 1.00 90.69 104 ASP A CA 1
ATOM 818 C C . ASP A 1 104 ? 20.335 -14.795 -34.920 1.00 90.69 104 ASP A C 1
ATOM 820 O O . ASP A 1 104 ? 20.099 -13.594 -34.776 1.00 90.69 104 ASP A O 1
ATOM 824 N N . ARG A 1 105 ? 21.520 -15.320 -34.591 1.00 93.62 105 ARG A N 1
ATOM 825 C CA . ARG A 1 105 ? 22.619 -14.528 -34.025 1.00 93.62 105 ARG A CA 1
ATOM 826 C C . ARG A 1 105 ? 23.056 -13.376 -34.932 1.00 93.62 105 ARG A C 1
ATOM 828 O O . ARG A 1 105 ? 23.554 -12.381 -34.423 1.00 93.62 105 ARG A O 1
ATOM 835 N N . GLU A 1 106 ? 22.938 -13.535 -36.245 1.00 94.12 106 GLU A N 1
ATOM 836 C CA . GLU A 1 106 ? 23.432 -12.559 -37.219 1.00 94.12 106 GLU A CA 1
ATOM 837 C C . GLU A 1 106 ? 22.381 -11.490 -37.526 1.00 94.12 106 GLU A C 1
ATOM 839 O O . GLU A 1 106 ? 22.732 -10.373 -37.882 1.00 94.12 106 GLU A O 1
ATOM 844 N N . THR A 1 107 ? 21.098 -11.813 -37.348 1.00 89.94 107 THR A N 1
ATOM 845 C CA . THR A 1 107 ? 19.976 -10.948 -37.736 1.00 89.94 107 THR A CA 1
ATOM 846 C C . THR A 1 107 ? 19.257 -10.281 -36.565 1.00 89.94 107 THR A C 1
ATOM 848 O O . THR A 1 107 ? 18.465 -9.366 -36.791 1.00 89.94 107 THR A O 1
ATOM 851 N N . VAL A 1 108 ? 19.490 -10.721 -35.322 1.00 91.19 108 VAL A N 1
ATOM 852 C CA . VAL A 1 108 ? 18.762 -10.219 -34.144 1.00 91.19 108 VAL A CA 1
ATOM 853 C C . VAL A 1 108 ? 18.939 -8.714 -33.936 1.00 91.19 108 VAL A C 1
ATOM 855 O O . VAL A 1 108 ? 17.936 -8.022 -33.769 1.00 91.19 108 VAL A O 1
ATOM 858 N N . ASP A 1 109 ? 20.169 -8.201 -34.023 1.00 88.06 109 ASP A N 1
ATOM 859 C CA . ASP A 1 109 ? 20.472 -6.789 -33.758 1.00 88.06 109 ASP A CA 1
ATOM 860 C C . ASP A 1 109 ? 19.790 -5.874 -34.784 1.00 88.06 109 ASP A C 1
ATOM 862 O O . ASP A 1 109 ? 19.089 -4.929 -34.413 1.00 88.06 109 ASP A O 1
ATOM 866 N N . ASP A 1 110 ? 19.889 -6.216 -36.070 1.00 89.06 110 ASP A N 1
ATOM 867 C CA . ASP A 1 110 ? 19.251 -5.469 -37.158 1.00 89.06 110 ASP A CA 1
ATOM 868 C C . ASP A 1 110 ? 17.722 -5.471 -37.035 1.00 89.06 110 ASP A C 1
ATOM 870 O O . ASP A 1 110 ? 17.058 -4.457 -37.273 1.00 89.06 110 ASP A O 1
ATOM 874 N N . ARG A 1 111 ? 17.138 -6.606 -36.630 1.00 88.56 111 ARG A N 1
ATOM 875 C CA . ARG A 1 111 ? 15.682 -6.757 -36.506 1.00 88.56 111 ARG A CA 1
ATOM 876 C C . ARG A 1 111 ? 15.092 -5.908 -35.384 1.00 88.56 111 ARG A C 1
ATOM 878 O O . ARG A 1 111 ? 13.957 -5.444 -35.535 1.00 88.56 111 ARG A O 1
ATOM 885 N N . VAL A 1 112 ? 15.830 -5.696 -34.290 1.00 88.12 112 VAL A N 1
ATOM 886 C CA . VAL A 1 112 ? 15.338 -4.993 -33.088 1.00 88.12 112 VAL A CA 1
ATOM 887 C C . VAL A 1 112 ? 15.869 -3.568 -32.922 1.00 88.12 112 VAL A C 1
ATOM 889 O O . VAL A 1 112 ? 15.361 -2.843 -32.066 1.00 88.12 112 VAL A O 1
ATOM 892 N N . ALA A 1 113 ? 16.825 -3.125 -33.749 1.00 86.19 113 ALA A N 1
ATOM 893 C CA . ALA A 1 113 ? 17.454 -1.803 -33.650 1.00 86.19 113 ALA A CA 1
ATOM 894 C C . ALA A 1 113 ? 16.443 -0.642 -33.565 1.00 86.19 113 ALA A C 1
ATOM 896 O O . ALA A 1 113 ? 16.603 0.276 -32.759 1.00 86.19 113 ALA A O 1
ATOM 897 N N . ALA A 1 114 ? 15.361 -0.707 -34.348 1.00 84.88 114 ALA A N 1
ATOM 898 C CA . ALA A 1 114 ? 14.320 0.325 -34.385 1.00 84.88 114 ALA A CA 1
ATOM 899 C C . ALA A 1 114 ? 13.504 0.443 -33.083 1.00 84.88 114 ALA A C 1
ATOM 901 O O . ALA A 1 114 ? 12.869 1.469 -32.845 1.00 84.88 114 ALA A O 1
ATOM 902 N N . GLU A 1 115 ? 13.509 -0.585 -32.232 1.00 86.75 115 GLU A N 1
ATOM 903 C CA . GLU A 1 115 ? 12.724 -0.607 -30.995 1.00 86.75 115 GLU A CA 1
ATOM 904 C C . GLU A 1 115 ? 13.498 -0.016 -29.800 1.00 86.75 115 GLU A C 1
ATOM 906 O O . GLU A 1 115 ? 12.914 0.162 -28.729 1.00 86.75 115 GLU A O 1
ATOM 911 N N . GLY A 1 116 ? 14.781 0.340 -29.976 1.00 84.56 116 GLY A N 1
ATOM 912 C CA . GLY A 1 116 ? 15.576 1.078 -28.986 1.00 84.56 116 GLY A CA 1
ATOM 913 C C . GLY A 1 116 ? 16.027 0.259 -27.771 1.00 84.56 116 GLY A C 1
ATOM 914 O O . GLY A 1 116 ? 16.356 0.838 -26.738 1.00 84.56 116 GLY A O 1
ATOM 915 N N . MET A 1 117 ? 16.043 -1.074 -27.876 1.00 83.00 117 MET A N 1
ATOM 916 C CA . MET A 1 117 ? 16.474 -1.989 -26.810 1.00 83.00 117 MET A CA 1
ATOM 917 C C . MET A 1 117 ? 18.003 -2.086 -26.743 1.00 83.00 117 MET A C 1
ATOM 919 O O . MET A 1 117 ? 18.597 -3.072 -27.166 1.00 83.00 117 MET A O 1
ATOM 923 N N . THR A 1 118 ? 18.644 -1.033 -26.243 1.00 85.50 118 THR A N 1
ATOM 924 C CA . THR A 1 118 ? 20.107 -0.943 -26.157 1.00 85.50 118 THR A CA 1
ATOM 925 C C . THR A 1 118 ? 20.643 -1.468 -24.822 1.00 85.50 118 THR A C 1
ATOM 927 O O . THR A 1 118 ? 19.945 -1.475 -23.803 1.00 85.50 118 THR A O 1
ATOM 930 N N . ASP A 1 119 ? 21.930 -1.826 -24.791 1.00 83.44 119 ASP A N 1
ATOM 931 C CA . ASP A 1 119 ? 22.638 -2.112 -23.536 1.00 83.44 119 ASP A CA 1
ATOM 932 C C . ASP A 1 119 ? 22.581 -0.923 -22.565 1.00 83.44 119 ASP A C 1
ATOM 934 O O . ASP A 1 119 ? 22.442 -1.114 -21.357 1.00 83.44 119 ASP A O 1
ATOM 938 N N . GLY A 1 120 ? 22.631 0.308 -23.088 1.00 81.19 120 GLY A N 1
ATOM 939 C CA . GLY A 1 120 ? 22.475 1.538 -22.306 1.00 81.19 120 GLY A CA 1
ATOM 940 C C . GLY A 1 120 ? 21.129 1.593 -21.582 1.00 81.19 120 GLY A C 1
ATOM 941 O O . GLY A 1 120 ? 21.097 1.769 -20.363 1.00 81.19 120 GLY A O 1
ATOM 942 N N . LEU A 1 121 ? 20.035 1.308 -22.296 1.00 84.44 121 LEU A N 1
ATOM 943 C CA . LEU A 1 121 ? 18.691 1.251 -21.726 1.00 84.44 121 LEU A CA 1
ATOM 944 C C . LEU A 1 121 ? 18.574 0.164 -20.646 1.00 84.44 121 LEU A C 1
ATOM 946 O O . LEU A 1 121 ? 17.966 0.394 -19.596 1.00 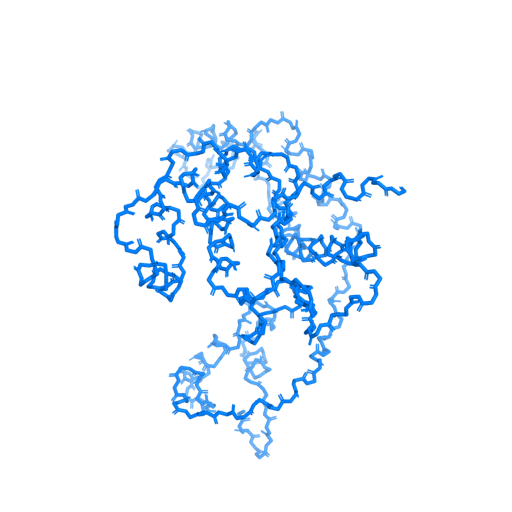84.44 121 LEU A O 1
ATOM 950 N N . LEU A 1 122 ? 19.180 -1.009 -20.864 1.00 82.88 122 LEU A N 1
ATOM 951 C CA . LEU A 1 122 ? 19.211 -2.084 -19.869 1.00 82.88 122 LEU A CA 1
ATOM 952 C C . LEU A 1 122 ? 19.973 -1.660 -18.606 1.00 82.88 122 LEU A C 1
ATOM 954 O O . LEU A 1 122 ? 19.471 -1.849 -17.494 1.00 82.88 122 LEU A O 1
ATOM 958 N N . GLN A 1 123 ? 21.156 -1.062 -18.754 1.00 81.81 123 GLN A N 1
ATOM 959 C CA . GLN A 1 123 ? 21.936 -0.567 -17.617 1.00 81.81 123 GLN A CA 1
ATOM 960 C C . GLN A 1 123 ? 21.189 0.535 -16.862 1.00 81.81 123 GLN A C 1
ATOM 962 O O . GLN A 1 123 ? 21.101 0.486 -15.632 1.00 81.81 123 GLN A O 1
ATOM 967 N N . ALA A 1 124 ? 20.566 1.470 -17.581 1.00 80.25 124 ALA A N 1
ATOM 968 C CA . ALA A 1 124 ? 19.731 2.508 -16.997 1.00 80.25 124 ALA A CA 1
ATOM 969 C C . ALA A 1 124 ? 18.566 1.906 -16.194 1.00 80.25 124 ALA A C 1
ATOM 971 O O . ALA A 1 124 ? 18.345 2.278 -15.036 1.00 80.25 124 ALA A O 1
ATOM 972 N N . ALA A 1 125 ? 17.857 0.922 -16.763 1.00 82.00 125 ALA A N 1
ATOM 973 C CA . ALA A 1 125 ? 16.761 0.211 -16.103 1.00 82.00 125 ALA A CA 1
ATOM 974 C C . ALA A 1 125 ? 17.218 -0.497 -14.820 1.00 82.00 125 ALA A C 1
ATOM 976 O O . ALA A 1 125 ? 16.539 -0.415 -13.792 1.00 82.00 125 ALA A O 1
ATOM 977 N N . LEU A 1 126 ? 18.369 -1.174 -14.854 1.00 80.56 126 LEU A N 1
ATOM 978 C CA . LEU A 1 126 ? 18.943 -1.860 -13.694 1.00 80.56 126 LEU A CA 1
ATOM 979 C C . LEU A 1 126 ? 19.357 -0.874 -12.595 1.00 80.56 126 LEU A C 1
ATOM 981 O O . LEU A 1 126 ? 19.027 -1.099 -11.425 1.00 80.56 126 LEU A O 1
ATOM 985 N N . LEU A 1 127 ? 19.998 0.237 -12.967 1.00 79.00 127 LEU A N 1
ATOM 986 C CA . LEU A 1 127 ? 20.400 1.293 -12.041 1.00 79.00 127 LEU A CA 1
ATOM 987 C C . LEU A 1 127 ? 19.179 1.917 -11.356 1.00 79.00 127 LEU A C 1
ATOM 989 O O . LEU A 1 127 ? 19.106 1.986 -10.128 1.00 79.00 127 LEU A O 1
ATOM 993 N N . VAL A 1 128 ? 18.159 2.305 -12.125 1.00 78.31 128 VAL A N 1
ATOM 994 C CA . VAL A 1 128 ? 16.928 2.869 -11.556 1.00 78.31 128 VAL A CA 1
ATOM 995 C C . VAL A 1 128 ? 16.190 1.838 -10.705 1.00 78.31 128 VAL A C 1
ATOM 997 O O . VAL A 1 128 ? 15.739 2.174 -9.609 1.00 78.31 128 VAL A O 1
ATOM 1000 N N . ARG A 1 129 ? 16.127 0.567 -11.121 1.00 78.75 129 ARG A N 1
ATOM 1001 C CA . ARG A 1 129 ? 15.518 -0.515 -10.329 1.00 78.75 129 ARG A CA 1
ATOM 1002 C C . ARG A 1 129 ? 16.197 -0.693 -8.969 1.00 78.75 129 ARG A C 1
ATOM 1004 O O . ARG A 1 129 ? 15.495 -0.909 -7.978 1.00 78.75 129 ARG A O 1
ATOM 1011 N N . GLN A 1 130 ? 17.525 -0.584 -8.897 1.00 74.31 130 GLN A N 1
ATOM 1012 C CA . GLN A 1 130 ? 18.271 -0.657 -7.636 1.00 74.31 130 GLN A CA 1
ATOM 1013 C C . GLN A 1 130 ? 17.822 0.428 -6.642 1.00 74.31 130 GLN A C 1
ATOM 1015 O O . GLN A 1 130 ? 17.764 0.188 -5.432 1.00 74.31 130 GLN A O 1
ATOM 1020 N N . HIS A 1 131 ? 17.465 1.611 -7.141 1.00 71.75 131 HIS A N 1
ATOM 1021 C CA . HIS A 1 131 ? 17.026 2.738 -6.320 1.00 71.75 131 HIS A CA 1
ATOM 1022 C C . HIS A 1 131 ? 15.507 2.782 -6.095 1.00 71.75 131 HIS A C 1
ATOM 1024 O O . HIS A 1 131 ? 15.068 3.239 -5.039 1.00 71.75 131 HIS A O 1
ATOM 1030 N N . ALA A 1 132 ? 14.704 2.243 -7.014 1.00 73.75 132 ALA A N 1
ATOM 1031 C CA . ALA A 1 132 ? 13.242 2.268 -6.959 1.00 73.75 132 ALA A CA 1
ATOM 1032 C C . ALA A 1 132 ? 12.670 1.628 -5.682 1.00 73.75 132 ALA A C 1
ATOM 1034 O O . ALA A 1 132 ? 11.727 2.157 -5.095 1.00 73.75 132 ALA A O 1
ATOM 1035 N N . GLY A 1 133 ? 13.272 0.535 -5.198 1.00 70.00 133 GLY A N 1
ATOM 1036 C CA . GLY A 1 133 ? 12.866 -0.084 -3.929 1.00 70.00 133 GLY A CA 1
ATOM 1037 C C . GLY A 1 133 ? 13.017 0.867 -2.735 1.00 70.00 133 GLY A C 1
ATOM 1038 O O . GLY A 1 133 ? 12.106 1.002 -1.925 1.00 70.00 133 GLY A O 1
ATOM 1039 N N . ARG A 1 134 ? 14.127 1.614 -2.683 1.00 78.62 134 ARG A N 1
ATOM 1040 C CA . ARG A 1 134 ? 14.394 2.601 -1.623 1.00 78.62 134 ARG A CA 1
ATOM 1041 C C . ARG A 1 134 ? 13.471 3.812 -1.715 1.00 78.62 134 ARG A C 1
ATOM 1043 O O . ARG A 1 134 ? 13.144 4.397 -0.688 1.00 78.62 134 ARG A O 1
ATOM 1050 N N . ILE A 1 135 ? 13.053 4.184 -2.925 1.0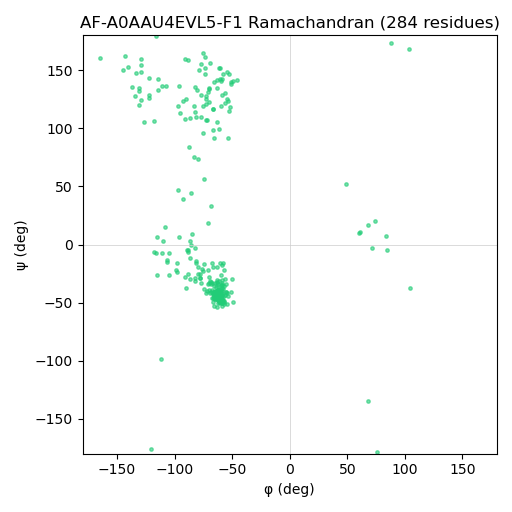0 81.25 135 ILE A N 1
ATOM 1051 C CA . ILE A 1 135 ? 12.050 5.234 -3.136 1.00 81.25 135 ILE A CA 1
ATOM 1052 C C . ILE A 1 135 ? 10.707 4.792 -2.552 1.00 81.25 135 ILE A C 1
ATOM 1054 O O . ILE A 1 135 ? 10.077 5.573 -1.848 1.00 81.25 135 ILE A O 1
ATOM 1058 N N . ASN A 1 136 ? 10.292 3.540 -2.765 1.00 80.19 136 ASN A N 1
ATOM 1059 C CA . ASN A 1 136 ? 9.063 3.018 -2.166 1.00 80.19 136 ASN A CA 1
ATOM 1060 C C . ASN A 1 136 ? 9.117 3.035 -0.626 1.00 80.19 136 ASN A C 1
ATOM 1062 O O . ASN A 1 136 ? 8.168 3.485 0.013 1.00 80.19 136 ASN A O 1
ATOM 1066 N N . ASP A 1 137 ? 10.241 2.620 -0.036 1.00 83.38 137 ASP A N 1
ATOM 1067 C CA . ASP A 1 137 ? 10.448 2.668 1.419 1.00 83.38 137 ASP A CA 1
ATOM 1068 C C . ASP A 1 137 ? 10.421 4.109 1.957 1.00 83.38 137 ASP A C 1
ATOM 1070 O O . ASP A 1 137 ? 9.804 4.386 2.988 1.00 83.38 137 ASP A O 1
ATOM 1074 N N . LEU A 1 138 ? 11.047 5.047 1.237 1.00 86.44 138 LEU A N 1
ATOM 1075 C CA . LEU A 1 138 ? 11.038 6.472 1.570 1.00 86.44 138 LEU A CA 1
ATOM 1076 C C . LEU A 1 138 ? 9.634 7.073 1.477 1.00 86.44 138 LEU A C 1
ATOM 1078 O O . LEU A 1 138 ? 9.252 7.838 2.363 1.00 86.44 138 LEU A O 1
ATOM 1082 N N . ILE A 1 139 ? 8.870 6.735 0.432 1.00 85.69 139 ILE A N 1
ATOM 1083 C CA . ILE A 1 139 ? 7.474 7.157 0.282 1.00 85.69 139 ILE A CA 1
ATOM 1084 C C . ILE A 1 139 ? 6.671 6.639 1.472 1.00 85.69 139 ILE A C 1
ATOM 1086 O O . ILE A 1 139 ? 5.993 7.434 2.112 1.00 85.69 139 ILE A O 1
ATOM 1090 N N . HIS A 1 140 ? 6.796 5.354 1.824 1.00 88.06 140 HIS A N 1
ATOM 1091 C CA . HIS A 1 140 ? 6.087 4.760 2.963 1.00 88.06 140 HIS A CA 1
ATOM 1092 C C . HIS A 1 140 ? 6.411 5.458 4.286 1.00 88.06 140 HIS A C 1
ATOM 1094 O O . HIS A 1 140 ? 5.515 5.892 5.010 1.00 88.06 140 HIS A O 1
ATOM 1100 N N . ALA A 1 141 ? 7.700 5.631 4.579 1.00 90.25 141 ALA A N 1
ATOM 1101 C CA . ALA A 1 141 ? 8.149 6.291 5.797 1.00 90.25 141 ALA A CA 1
ATOM 1102 C C . ALA A 1 141 ? 7.685 7.754 5.863 1.00 90.25 141 ALA A C 1
ATOM 1104 O O . ALA A 1 141 ? 7.130 8.183 6.876 1.00 90.25 141 ALA A O 1
ATOM 1105 N N . THR A 1 142 ? 7.876 8.511 4.779 1.00 90.38 142 THR A N 1
ATOM 1106 C CA . THR A 1 142 ? 7.461 9.918 4.685 1.00 90.38 142 THR A CA 1
ATOM 1107 C C . THR A 1 142 ? 5.954 10.045 4.844 1.00 90.38 142 THR A C 1
ATOM 1109 O O . THR A 1 142 ? 5.487 10.877 5.613 1.00 90.38 142 THR A O 1
ATOM 1112 N N . MET A 1 143 ? 5.194 9.191 4.167 1.00 90.19 143 MET A N 1
ATOM 1113 C CA . MET A 1 143 ? 3.741 9.156 4.226 1.00 90.19 143 MET A CA 1
ATOM 1114 C C . MET A 1 143 ? 3.240 9.025 5.670 1.00 90.19 143 MET A C 1
ATOM 1116 O O . MET A 1 143 ? 2.448 9.854 6.112 1.00 90.19 143 MET A O 1
ATOM 1120 N N . ILE A 1 144 ? 3.754 8.050 6.425 1.00 92.12 144 ILE A N 1
ATOM 1121 C CA . ILE A 1 144 ? 3.384 7.860 7.834 1.00 92.12 144 ILE A CA 1
ATOM 1122 C C . ILE A 1 144 ? 3.802 9.079 8.660 1.00 92.12 144 ILE A C 1
ATOM 1124 O O . ILE A 1 144 ? 2.970 9.690 9.323 1.00 92.12 144 ILE A O 1
ATOM 1128 N N . VAL A 1 145 ? 5.076 9.482 8.595 1.00 93.31 145 VAL A N 1
ATOM 1129 C CA . VAL A 1 145 ? 5.613 10.582 9.419 1.00 93.31 145 VAL A CA 1
ATOM 1130 C C . VAL A 1 145 ? 4.868 11.896 9.180 1.00 93.31 145 VAL A C 1
ATOM 1132 O O . VAL A 1 145 ? 4.636 12.646 10.125 1.00 93.31 145 VAL A O 1
ATOM 1135 N N . ARG A 1 146 ? 4.470 12.181 7.937 1.00 93.56 146 ARG A N 1
ATOM 1136 C CA . ARG A 1 146 ? 3.707 13.387 7.587 1.00 93.56 146 ARG A CA 1
ATOM 1137 C C . ARG A 1 146 ? 2.226 13.285 7.948 1.00 93.56 146 ARG A C 1
ATOM 1139 O O . ARG A 1 146 ? 1.612 14.321 8.187 1.00 93.56 146 ARG A O 1
ATOM 1146 N N . ALA A 1 147 ? 1.668 12.078 8.024 1.00 92.69 147 ALA A N 1
ATOM 1147 C CA . ALA A 1 147 ? 0.303 11.856 8.488 1.00 92.69 147 ALA A CA 1
ATOM 1148 C C . ALA A 1 147 ? 0.172 12.017 10.010 1.00 92.69 147 ALA A C 1
ATOM 1150 O O . ALA A 1 147 ? -0.814 12.587 10.469 1.00 92.69 147 ALA A O 1
ATOM 1151 N N . LEU A 1 148 ? 1.167 11.572 10.791 1.00 93.62 148 LEU A N 1
ATOM 1152 C CA . LEU A 1 148 ? 1.090 11.513 12.261 1.00 93.62 148 LEU A CA 1
ATOM 1153 C C . LEU A 1 148 ? 0.600 12.812 12.934 1.00 93.62 148 LEU A C 1
ATOM 1155 O O . LEU A 1 148 ? -0.346 12.723 13.712 1.00 93.62 148 LEU A O 1
ATOM 1159 N N . PRO A 1 149 ? 1.136 14.015 12.635 1.00 92.44 149 PRO A N 1
ATOM 1160 C CA . PRO A 1 149 ? 0.676 15.249 13.281 1.00 92.44 149 PRO A CA 1
ATOM 1161 C C . PRO A 1 149 ? -0.786 15.607 12.993 1.00 92.44 149 PRO A C 1
ATOM 1163 O O . PRO A 1 149 ? -1.359 16.424 13.703 1.00 92.44 149 PRO A O 1
ATOM 1166 N N . LYS A 1 150 ? -1.368 15.041 11.932 1.00 93.19 150 LYS A N 1
ATOM 1167 C CA . LYS A 1 150 ? -2.734 15.325 11.483 1.00 93.19 150 LYS A CA 1
ATOM 1168 C C . LYS A 1 150 ? -3.749 14.296 11.970 1.00 93.19 150 LYS A C 1
ATOM 1170 O O . LYS A 1 150 ? -4.936 14.594 12.007 1.00 93.19 150 LYS A O 1
ATOM 1175 N N . VAL A 1 151 ? -3.292 13.084 12.287 1.00 93.88 151 VAL A N 1
ATOM 1176 C CA . VAL A 1 151 ? -4.167 11.968 12.677 1.00 93.88 151 VAL A CA 1
ATOM 1177 C C . VAL A 1 151 ? -4.138 11.684 14.174 1.00 93.88 151 VAL A C 1
ATOM 1179 O O . VAL A 1 151 ? -5.115 11.154 14.692 1.00 93.88 151 VAL A O 1
ATOM 1182 N N . LEU A 1 152 ? -3.047 12.024 14.870 1.00 94.62 152 LEU A N 1
ATOM 1183 C CA . LEU A 1 152 ? -2.945 11.808 16.311 1.00 94.62 152 LEU A CA 1
ATOM 1184 C C . LEU A 1 152 ? -3.833 12.794 17.077 1.00 94.62 152 LEU A C 1
ATOM 1186 O O . LEU A 1 152 ? -3.736 14.008 16.900 1.00 94.62 152 LEU A O 1
ATOM 1190 N N . GLU A 1 153 ? -4.665 12.257 17.966 1.00 94.81 153 GLU A N 1
ATOM 1191 C CA . GLU A 1 153 ? -5.503 13.042 18.874 1.00 94.81 153 GLU A CA 1
ATOM 1192 C C . GLU A 1 153 ? -4.673 13.612 20.049 1.00 94.81 153 GLU A C 1
ATOM 1194 O O . GLU A 1 153 ? -3.641 13.041 20.428 1.00 94.81 153 GLU A O 1
ATOM 1199 N N . PRO A 1 154 ? -5.106 14.717 20.691 1.00 95.00 154 PRO A N 1
ATOM 1200 C CA . PRO A 1 154 ? -4.483 15.192 21.924 1.00 95.00 154 PRO A CA 1
ATOM 1201 C C . PRO A 1 154 ? -4.414 14.088 22.990 1.00 95.00 154 PRO A C 1
ATOM 1203 O O . PRO A 1 154 ? -5.423 13.503 23.371 1.00 95.00 154 PRO A O 1
ATOM 1206 N N . GLY A 1 155 ? -3.206 13.802 23.482 1.00 94.06 155 GLY A N 1
ATOM 1207 C CA . GLY A 1 155 ? -2.968 12.743 24.473 1.00 94.06 155 GLY A CA 1
ATOM 1208 C C . GLY A 1 155 ? -2.803 11.335 23.887 1.00 94.06 155 GLY A C 1
ATOM 1209 O O . GLY A 1 155 ? -2.444 10.413 24.624 1.00 94.06 155 GLY A O 1
ATOM 1210 N N . GLU A 1 156 ? -2.983 11.161 22.578 1.00 97.31 156 GLU A N 1
ATOM 1211 C CA . GLU A 1 156 ? -2.651 9.923 21.886 1.00 97.31 156 GLU A CA 1
ATOM 1212 C C . GLU A 1 156 ? -1.130 9.734 21.813 1.00 97.31 156 GLU A C 1
ATOM 1214 O O . GLU A 1 156 ? -0.364 10.654 21.516 1.00 97.31 156 GLU A O 1
ATOM 1219 N N . ARG A 1 157 ? -0.667 8.521 22.116 1.00 95.06 157 ARG A N 1
ATOM 1220 C CA . ARG A 1 157 ? 0.752 8.170 22.193 1.00 95.06 157 ARG A CA 1
ATOM 1221 C C . ARG A 1 157 ? 1.029 6.911 21.402 1.00 95.06 157 ARG A C 1
ATOM 1223 O O . ARG A 1 157 ? 0.343 5.903 21.545 1.00 95.06 157 ARG A O 1
ATOM 1230 N N . ILE A 1 158 ? 2.099 6.954 20.620 1.00 94.88 158 ILE A N 1
ATOM 1231 C CA . ILE A 1 158 ? 2.645 5.790 19.927 1.00 94.88 158 ILE A CA 1
ATOM 1232 C C . ILE A 1 158 ? 3.195 4.816 20.981 1.00 94.88 158 ILE A C 1
ATOM 1234 O O . ILE A 1 158 ? 4.124 5.157 21.712 1.00 94.88 158 ILE A O 1
ATOM 1238 N N . VAL A 1 159 ? 2.619 3.614 21.068 1.00 92.75 159 VAL A N 1
ATOM 1239 C CA . VAL A 1 159 ? 2.982 2.599 22.084 1.00 92.75 159 VAL A CA 1
ATOM 1240 C C . VAL A 1 159 ? 3.946 1.544 21.549 1.00 92.75 159 VAL A C 1
ATOM 1242 O O . VAL A 1 159 ? 4.587 0.839 22.327 1.00 92.75 159 VAL A O 1
ATOM 1245 N N . ARG A 1 160 ? 4.088 1.441 20.222 1.00 88.31 160 ARG A N 1
ATOM 1246 C CA . ARG A 1 160 ? 5.141 0.654 19.569 1.00 88.31 160 ARG A CA 1
ATOM 1247 C C . ARG A 1 160 ? 5.801 1.456 18.464 1.00 88.31 160 ARG A C 1
ATOM 1249 O O . ARG A 1 160 ? 5.152 2.244 17.787 1.00 88.31 160 ARG A O 1
ATOM 1256 N N . ARG A 1 161 ? 7.096 1.215 18.247 1.00 86.31 161 ARG A N 1
ATOM 1257 C CA . ARG A 1 161 ? 7.854 1.849 17.163 1.00 86.31 161 ARG A CA 1
ATOM 1258 C C . ARG A 1 161 ? 7.153 1.614 15.807 1.00 86.31 161 ARG A C 1
ATOM 1260 O O . ARG A 1 161 ? 6.987 0.446 15.449 1.00 86.31 161 ARG A O 1
ATOM 1267 N N . PRO A 1 162 ? 6.829 2.669 15.034 1.00 86.81 162 PRO A N 1
ATOM 1268 C CA . PRO A 1 162 ? 6.151 2.519 13.748 1.00 86.81 162 PRO A CA 1
ATOM 1269 C C . PRO A 1 162 ? 6.961 1.713 12.723 1.00 86.81 162 PRO A C 1
ATOM 1271 O O . PRO A 1 162 ? 8.202 1.707 12.732 1.00 86.81 162 PRO A O 1
ATOM 1274 N N . SER A 1 163 ? 6.263 1.044 11.807 1.00 85.69 163 SER A N 1
ATOM 1275 C CA . SER A 1 163 ? 6.875 0.282 10.714 1.00 85.69 163 SER A CA 1
ATOM 1276 C C . 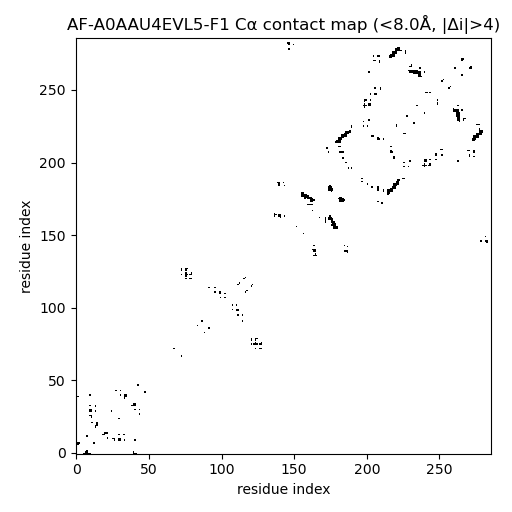SER A 1 163 ? 7.232 1.182 9.524 1.00 85.69 163 SER A C 1
ATOM 1278 O O . SER A 1 163 ? 6.589 1.184 8.484 1.00 85.69 163 SER A O 1
ATOM 1280 N N . LEU A 1 164 ? 8.307 1.965 9.660 1.00 84.81 164 LEU A N 1
ATOM 1281 C CA . LEU A 1 164 ? 8.770 2.905 8.624 1.00 84.81 164 LEU A CA 1
ATOM 1282 C C . LEU A 1 164 ? 9.688 2.248 7.575 1.00 84.81 164 LEU A C 1
ATOM 1284 O O . LEU A 1 164 ? 10.758 2.768 7.276 1.00 84.81 164 LEU A O 1
ATOM 1288 N N . ALA A 1 165 ? 9.331 1.057 7.089 1.00 76.44 165 ALA A N 1
ATOM 1289 C CA . ALA A 1 165 ? 10.069 0.314 6.055 1.00 76.44 165 ALA A CA 1
ATOM 1290 C C . ALA A 1 165 ? 11.537 -0.081 6.375 1.00 76.44 165 ALA A C 1
ATOM 1292 O O . ALA A 1 165 ? 12.229 -0.644 5.535 1.00 76.44 165 ALA A O 1
ATOM 1293 N N . ALA A 1 166 ? 12.020 0.083 7.614 1.00 67.06 166 ALA A N 1
ATOM 1294 C CA . ALA A 1 166 ? 13.375 -0.324 8.034 1.00 67.06 166 ALA A CA 1
ATOM 1295 C C . ALA A 1 166 ? 13.598 -1.863 8.141 1.00 67.06 166 ALA A C 1
ATOM 1297 O O . ALA A 1 166 ? 14.528 -2.318 8.811 1.00 67.06 166 ALA A O 1
ATOM 1298 N N . GLY A 1 167 ? 12.737 -2.672 7.513 1.00 59.44 167 GLY A N 1
ATOM 1299 C CA . GLY A 1 167 ? 12.713 -4.139 7.558 1.00 59.44 167 GLY A CA 1
ATOM 1300 C C . GLY A 1 167 ? 11.614 -4.718 8.457 1.00 59.44 167 GLY A C 1
ATOM 1301 O O . GLY A 1 167 ? 11.013 -3.997 9.249 1.00 59.44 167 GLY A O 1
ATOM 1302 N N . ASN A 1 168 ? 11.373 -6.031 8.360 1.00 59.69 168 ASN A N 1
ATOM 1303 C CA . ASN A 1 168 ? 10.323 -6.732 9.112 1.00 59.69 168 ASN A CA 1
ATOM 1304 C C . ASN A 1 168 ? 10.802 -7.080 10.533 1.00 59.69 168 ASN A C 1
ATOM 1306 O O . ASN A 1 168 ? 11.705 -7.900 10.704 1.00 59.69 168 ASN A O 1
ATOM 1310 N N . ASP A 1 169 ? 10.194 -6.470 11.555 1.00 70.06 169 ASP A N 1
ATOM 1311 C CA . ASP A 1 169 ? 10.281 -6.968 12.936 1.00 70.06 169 ASP A CA 1
ATOM 1312 C C . ASP A 1 169 ? 9.014 -7.790 13.188 1.00 70.06 169 ASP A C 1
ATOM 1314 O O . ASP A 1 169 ? 7.930 -7.214 13.107 1.00 70.06 169 ASP A O 1
ATOM 1318 N N . PRO A 1 170 ? 9.120 -9.094 13.489 1.00 67.50 170 PRO A N 1
ATOM 1319 C CA . PRO A 1 170 ? 7.956 -9.947 13.724 1.00 67.50 170 PRO A CA 1
ATOM 1320 C C . PRO A 1 170 ? 7.054 -9.482 14.876 1.00 67.50 170 PRO A C 1
ATOM 1322 O O . PRO A 1 170 ? 5.918 -9.935 14.974 1.00 67.50 170 PRO A O 1
ATOM 1325 N N . SER A 1 171 ? 7.552 -8.617 15.767 1.00 70.56 171 SER A N 1
ATOM 1326 C CA . SER A 1 171 ? 6.765 -8.046 16.863 1.00 70.56 171 SER A CA 1
ATOM 1327 C C . SER A 1 171 ? 5.886 -6.859 16.448 1.00 70.56 171 SER A C 1
ATOM 1329 O O . SER A 1 171 ? 4.982 -6.496 17.201 1.00 70.56 171 SER A O 1
ATOM 1331 N N . ARG A 1 172 ? 6.120 -6.271 15.264 1.00 79.31 172 ARG A N 1
ATOM 1332 C CA . ARG A 1 172 ? 5.305 -5.187 14.698 1.00 79.31 172 ARG A CA 1
ATOM 1333 C C . ARG A 1 172 ? 4.199 -5.794 13.846 1.00 79.31 172 ARG A C 1
ATOM 1335 O O . ARG A 1 172 ? 4.474 -6.342 12.781 1.00 79.31 172 ARG A O 1
ATOM 1342 N N . LYS A 1 173 ? 2.964 -5.723 14.343 1.00 85.69 173 LYS A N 1
ATOM 1343 C CA . LYS A 1 173 ? 1.794 -6.257 13.632 1.00 85.69 173 LYS A CA 1
ATOM 1344 C C . LYS A 1 173 ? 1.187 -5.252 12.662 1.00 85.69 173 LYS A C 1
ATOM 1346 O O . LYS A 1 173 ? 0.626 -5.689 11.669 1.00 85.69 173 LYS A O 1
ATOM 1351 N N . PHE A 1 174 ? 1.314 -3.964 12.972 1.00 92.56 174 PHE A N 1
ATOM 1352 C CA . PHE A 1 174 ? 0.736 -2.862 12.210 1.00 92.56 174 PHE A CA 1
ATOM 1353 C C . PHE A 1 174 ? 1.783 -1.796 11.899 1.00 92.56 174 PHE A C 1
ATOM 1355 O O . PHE A 1 174 ? 2.798 -1.683 12.600 1.00 92.56 174 PHE A O 1
ATOM 1362 N N . ASP A 1 175 ? 1.516 -0.978 10.883 1.00 93.94 175 ASP A N 1
ATOM 1363 C CA . ASP A 1 175 ? 2.354 0.178 10.558 1.00 93.94 175 ASP A CA 1
ATOM 1364 C C . ASP A 1 175 ? 2.379 1.212 11.691 1.00 93.94 175 ASP A C 1
ATOM 1366 O O . ASP A 1 175 ? 3.443 1.755 12.015 1.00 93.94 175 ASP A O 1
ATOM 1370 N N . LEU A 1 176 ? 1.227 1.439 12.329 1.00 95.38 176 LEU A N 1
ATOM 1371 C CA . LEU A 1 176 ? 1.064 2.317 13.483 1.00 95.38 176 LEU A CA 1
ATOM 1372 C C . LEU A 1 176 ? 0.291 1.611 14.598 1.00 95.38 176 LEU A C 1
ATOM 1374 O O . LEU A 1 176 ? -0.789 1.068 14.379 1.00 95.38 176 LEU A O 1
ATOM 1378 N N . GLU A 1 177 ? 0.820 1.689 15.818 1.00 95.50 177 GLU A N 1
ATOM 1379 C CA . GLU A 1 177 ? 0.124 1.276 17.035 1.00 95.50 177 GLU A CA 1
ATOM 1380 C C . GLU A 1 177 ? 0.228 2.379 18.088 1.00 95.50 177 GLU A C 1
ATOM 1382 O O . GLU A 1 177 ? 1.324 2.740 18.536 1.00 95.50 177 GLU A O 1
ATOM 1387 N N . THR A 1 178 ? -0.922 2.883 18.521 1.00 96.31 178 THR A N 1
ATOM 1388 C CA . THR A 1 178 ? -1.044 3.844 19.618 1.00 96.31 178 THR A CA 1
ATOM 1389 C C . THR A 1 178 ? -1.833 3.230 20.771 1.00 96.31 178 THR A C 1
ATOM 1391 O O . THR A 1 178 ?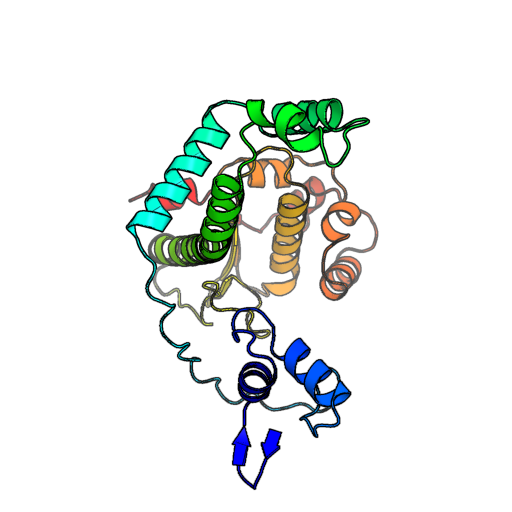 -2.272 2.075 20.717 1.00 96.31 178 THR A O 1
ATOM 1394 N N . ASN A 1 179 ? -2.000 3.998 21.844 1.00 95.75 179 ASN A N 1
ATOM 1395 C CA . ASN A 1 179 ? -2.908 3.642 22.927 1.00 95.75 179 ASN A CA 1
ATOM 1396 C C . ASN A 1 179 ? -4.389 3.673 22.505 1.00 95.75 179 ASN A C 1
ATOM 1398 O O . ASN A 1 179 ? -5.204 3.098 23.217 1.00 95.75 179 ASN A O 1
ATOM 1402 N N . LEU A 1 180 ? -4.742 4.304 21.378 1.00 96.75 180 LEU A N 1
ATOM 1403 C CA . LEU A 1 180 ? -6.134 4.472 20.933 1.00 96.75 180 LEU A CA 1
ATOM 1404 C C . LEU A 1 180 ? -6.459 3.746 19.620 1.00 96.75 180 LEU A C 1
ATOM 1406 O O . LEU A 1 180 ? -7.619 3.388 19.399 1.00 96.75 180 LEU A O 1
ATOM 1410 N N . ARG A 1 181 ? -5.466 3.521 18.750 1.00 97.00 181 ARG A N 1
ATOM 1411 C CA . ARG A 1 181 ? -5.676 2.973 17.406 1.00 97.00 181 ARG A CA 1
ATOM 1412 C C . ARG A 1 181 ? -4.585 2.012 16.943 1.00 97.00 181 ARG A C 1
ATOM 1414 O O . ARG A 1 181 ? -3.462 1.992 17.454 1.00 97.00 181 ARG A O 1
ATOM 1421 N N . VAL A 1 182 ? -4.936 1.242 15.924 1.00 97.75 182 VAL A N 1
ATOM 1422 C CA . VAL A 1 182 ? -4.015 0.547 15.028 1.00 97.75 182 VAL A CA 1
ATOM 1423 C C . VAL A 1 182 ? -4.292 0.984 13.599 1.00 97.75 182 VAL A C 1
ATOM 1425 O O . VAL A 1 182 ? -5.451 1.193 13.235 1.00 97.75 182 VAL A O 1
ATOM 1428 N N . ALA A 1 183 ? -3.246 1.118 12.790 1.00 97.62 183 ALA A N 1
ATOM 1429 C CA . ALA A 1 183 ? -3.424 1.497 11.400 1.00 97.62 183 ALA A CA 1
ATOM 1430 C C . ALA A 1 183 ? -2.425 0.842 10.446 1.00 97.62 183 ALA A C 1
ATOM 1432 O O . ALA A 1 183 ? -1.277 0.571 10.807 1.00 97.62 183 ALA A O 1
ATOM 1433 N N . GLU A 1 184 ? -2.888 0.646 9.215 1.00 97.25 184 GLU A N 1
ATOM 1434 C CA . GLU A 1 184 ? -2.115 0.208 8.051 1.00 97.25 184 GLU A CA 1
ATOM 1435 C C . GLU A 1 184 ? -2.081 1.328 7.011 1.00 97.25 184 GLU A C 1
ATOM 1437 O O . GLU A 1 184 ? -3.083 2.020 6.806 1.00 97.25 184 GLU A O 1
ATOM 1442 N N . PHE A 1 185 ? -0.949 1.492 6.325 1.00 95.19 185 PHE A N 1
ATOM 1443 C CA . PHE A 1 185 ? -0.779 2.516 5.299 1.00 95.19 185 PHE A CA 1
ATOM 1444 C C . PHE A 1 185 ? -0.393 1.891 3.955 1.00 95.19 185 PHE A C 1
ATOM 1446 O O . PHE A 1 185 ? 0.570 1.131 3.852 1.00 95.19 185 PHE A O 1
ATOM 1453 N N . LYS A 1 186 ? -1.114 2.231 2.880 1.00 92.38 186 LYS A N 1
ATOM 1454 C CA . LYS A 1 186 ? -0.833 1.737 1.521 1.00 92.38 186 LYS A CA 1
ATOM 1455 C C . LYS A 1 186 ? -0.683 2.893 0.531 1.00 92.38 186 LYS A C 1
ATOM 1457 O O . LYS A 1 186 ? -1.660 3.479 0.072 1.00 92.38 186 LYS A O 1
ATOM 1462 N N . ALA A 1 187 ? 0.562 3.160 0.136 1.00 83.94 187 ALA A N 1
ATOM 1463 C CA . ALA A 1 187 ? 0.923 4.219 -0.815 1.00 83.94 187 ALA A CA 1
ATOM 1464 C C . ALA A 1 187 ? 0.763 3.836 -2.300 1.00 83.94 187 ALA A C 1
ATOM 1466 O O . ALA A 1 187 ? 1.057 4.637 -3.185 1.00 83.94 187 ALA A O 1
ATOM 1467 N N . GLY A 1 188 ? 0.384 2.592 -2.604 1.00 76.75 188 GLY A N 1
ATOM 1468 C CA . GLY A 1 188 ? 0.389 2.099 -3.979 1.00 76.75 188 GLY A CA 1
ATOM 1469 C C . GLY A 1 188 ? -0.650 2.807 -4.845 1.00 76.75 188 GLY A C 1
ATOM 1470 O O . GLY A 1 188 ? -1.840 2.622 -4.622 1.00 76.75 188 GLY A O 1
ATOM 1471 N N . GLN A 1 189 ? -0.210 3.533 -5.875 1.00 73.81 189 GLN A N 1
ATOM 1472 C CA . GLN A 1 189 ? -1.101 4.071 -6.905 1.00 73.81 189 GLN A CA 1
ATOM 1473 C C . GLN A 1 189 ? -1.621 2.933 -7.795 1.00 73.81 189 GLN A C 1
ATOM 1475 O O . GLN A 1 189 ? -0.847 2.090 -8.257 1.00 73.81 189 GLN A O 1
ATOM 1480 N N . TRP A 1 190 ? -2.935 2.889 -8.013 1.00 81.25 190 TRP A N 1
ATOM 1481 C CA . TRP A 1 190 ? -3.585 1.851 -8.815 1.00 81.25 190 TRP A CA 1
ATOM 1482 C C . TRP A 1 190 ? -3.783 2.335 -10.252 1.00 81.25 190 TRP A C 1
ATOM 1484 O O . TRP A 1 190 ? -4.190 3.471 -10.479 1.00 81.25 190 TRP A O 1
ATOM 1494 N N . LYS A 1 191 ? -3.494 1.456 -11.214 1.00 68.25 191 LYS A N 1
ATOM 1495 C CA . LYS A 1 191 ? -3.669 1.659 -12.663 1.00 68.25 191 LYS A CA 1
ATOM 1496 C C . LYS A 1 191 ? -4.721 0.710 -13.271 1.00 68.25 191 LYS A C 1
ATOM 1498 O O . LYS A 1 191 ? -4.863 0.640 -14.484 1.00 68.25 191 LYS A O 1
ATOM 1503 N N . GLY A 1 192 ? -5.435 -0.065 -12.449 1.00 63.03 192 GLY A N 1
ATOM 1504 C CA . GLY A 1 192 ? -6.556 -0.932 -12.840 1.00 63.03 192 GLY A CA 1
ATOM 1505 C C . GLY A 1 192 ? -6.216 -2.429 -12.880 1.00 63.03 192 GLY A C 1
ATOM 1506 O O . GLY A 1 192 ? -7.013 -3.254 -12.416 1.00 63.03 192 GLY A O 1
ATOM 1507 N N . ARG A 1 193 ? -5.002 -2.797 -13.320 1.00 68.25 193 ARG A N 1
ATOM 1508 C CA . ARG A 1 193 ? -4.482 -4.187 -13.370 1.00 68.25 193 ARG A CA 1
ATOM 1509 C C . ARG A 1 193 ? -3.699 -4.592 -12.108 1.00 68.25 193 ARG A C 1
ATOM 1511 O O . ARG A 1 193 ? -2.693 -5.289 -12.163 1.00 68.25 193 ARG A O 1
ATOM 1518 N N . ASP A 1 194 ? -4.170 -4.169 -10.938 1.00 83.25 194 ASP A N 1
ATOM 1519 C CA . ASP A 1 194 ? -3.423 -4.256 -9.675 1.00 83.25 194 ASP A CA 1
ATOM 1520 C C . ASP A 1 194 ? -3.775 -5.477 -8.810 1.00 83.25 194 ASP A C 1
ATOM 1522 O O . ASP A 1 194 ? -4.003 -5.349 -7.608 1.00 83.25 194 ASP A O 1
ATOM 1526 N N . ALA A 1 195 ? -3.838 -6.680 -9.393 1.00 88.62 195 ALA A N 1
ATOM 1527 C CA . ALA A 1 195 ? -4.315 -7.879 -8.688 1.00 88.62 195 ALA A CA 1
ATOM 1528 C C . ALA A 1 195 ? -3.578 -8.144 -7.359 1.00 88.62 195 ALA A C 1
ATOM 1530 O O . ALA A 1 195 ? -4.215 -8.409 -6.343 1.00 88.62 195 ALA A O 1
ATOM 1531 N N . MET A 1 196 ? -2.247 -8.017 -7.335 1.00 89.38 196 MET A N 1
ATOM 1532 C CA . MET A 1 196 ? -1.472 -8.207 -6.103 1.00 89.38 196 MET A CA 1
ATOM 1533 C C . MET A 1 196 ? -1.676 -7.081 -5.084 1.00 89.38 196 MET A C 1
ATOM 1535 O O . MET A 1 196 ? -1.716 -7.368 -3.890 1.00 89.38 196 MET A O 1
ATOM 1539 N N . ARG A 1 197 ? -1.868 -5.826 -5.520 1.00 91.25 197 ARG A N 1
ATOM 1540 C CA . ARG A 1 197 ? -2.157 -4.711 -4.597 1.00 91.25 197 ARG A CA 1
ATOM 1541 C C . ARG A 1 197 ? -3.555 -4.842 -3.999 1.00 91.25 197 ARG A C 1
ATOM 1543 O O . ARG A 1 197 ? -3.712 -4.633 -2.805 1.00 91.25 197 ARG A O 1
ATOM 1550 N N . LYS A 1 198 ? -4.538 -5.267 -4.803 1.00 94.31 198 LYS A N 1
ATOM 1551 C CA . LYS A 1 198 ? -5.900 -5.606 -4.357 1.00 94.31 198 LYS A CA 1
ATOM 1552 C C . LYS A 1 198 ? -5.877 -6.683 -3.273 1.00 94.31 198 LYS A C 1
ATOM 1554 O O . LYS A 1 198 ? -6.476 -6.504 -2.221 1.00 94.31 198 LYS A O 1
ATOM 1559 N N . ARG A 1 199 ? -5.144 -7.777 -3.508 1.00 95.25 199 ARG A N 1
ATOM 1560 C CA . ARG A 1 199 ? -4.978 -8.866 -2.528 1.00 95.25 199 ARG A CA 1
ATOM 1561 C C . ARG A 1 199 ? -4.281 -8.395 -1.251 1.00 95.25 199 ARG A C 1
ATOM 1563 O O . ARG A 1 199 ? -4.754 -8.707 -0.166 1.00 95.25 199 ARG A O 1
ATOM 1570 N N . GLY A 1 200 ? -3.199 -7.623 -1.386 1.00 94.75 200 GLY A N 1
ATOM 1571 C CA . GLY A 1 200 ? -2.486 -7.033 -0.250 1.00 94.75 200 GLY A CA 1
ATOM 1572 C C . GLY A 1 200 ? -3.400 -6.165 0.612 1.00 94.75 200 GLY A C 1
ATOM 1573 O O . GLY A 1 200 ? -3.536 -6.429 1.797 1.00 94.75 200 GLY A O 1
ATOM 1574 N N . LEU A 1 201 ? -4.130 -5.235 -0.011 1.00 96.25 201 LEU A N 1
ATOM 1575 C CA . LEU A 1 201 ? -5.072 -4.352 0.679 1.00 96.25 201 LEU A CA 1
ATOM 1576 C C . LEU A 1 201 ? -6.128 -5.124 1.485 1.00 96.25 201 LEU A C 1
ATOM 1578 O O . LEU A 1 201 ? -6.426 -4.762 2.619 1.00 96.25 201 LEU A O 1
ATOM 1582 N N . VAL A 1 202 ? -6.688 -6.196 0.914 1.00 97.12 202 VAL A N 1
ATOM 1583 C CA . VAL A 1 202 ? -7.663 -7.038 1.627 1.00 97.12 202 VAL A CA 1
ATOM 1584 C C . VAL A 1 202 ? -7.002 -7.794 2.778 1.00 97.12 202 VAL A C 1
ATOM 1586 O O . VAL A 1 202 ? -7.594 -7.910 3.847 1.00 97.12 202 VAL A O 1
ATOM 1589 N N . ALA A 1 203 ? -5.777 -8.291 2.595 1.00 96.81 203 ALA A N 1
ATOM 1590 C CA . ALA A 1 203 ? -5.032 -8.941 3.668 1.00 96.81 203 ALA A CA 1
ATOM 1591 C C . ALA A 1 203 ? -4.777 -7.985 4.846 1.00 96.81 203 ALA A C 1
ATOM 1593 O O . ALA A 1 203 ? -4.943 -8.389 5.995 1.00 96.81 203 ALA A O 1
ATOM 1594 N N . ASP A 1 204 ? -4.443 -6.726 4.563 1.00 97.00 204 ASP A N 1
ATOM 1595 C CA . ASP A 1 204 ? -4.241 -5.688 5.577 1.00 97.00 204 ASP A CA 1
ATOM 1596 C C . ASP A 1 204 ? -5.550 -5.352 6.307 1.00 97.00 204 ASP A C 1
ATOM 1598 O O . ASP A 1 204 ? -5.578 -5.304 7.537 1.00 97.00 204 ASP A O 1
ATOM 1602 N N . LEU A 1 205 ? -6.660 -5.216 5.570 1.00 98.12 205 LEU A N 1
ATOM 1603 C CA . LEU A 1 205 ? -7.992 -5.013 6.148 1.00 98.12 205 LEU A CA 1
ATOM 1604 C C . LEU A 1 205 ? -8.379 -6.157 7.099 1.00 98.12 205 LEU A C 1
ATOM 1606 O O . LEU A 1 205 ? -8.807 -5.916 8.225 1.00 98.12 205 LEU A O 1
ATOM 1610 N N . VAL A 1 206 ? -8.187 -7.410 6.676 1.00 97.06 206 VAL A N 1
ATOM 1611 C CA . VAL A 1 206 ? -8.434 -8.586 7.525 1.00 97.06 206 VAL A CA 1
ATOM 1612 C C . VAL A 1 206 ? -7.507 -8.588 8.742 1.00 97.06 206 VAL A C 1
ATOM 1614 O O . VAL A 1 206 ? -7.952 -8.876 9.853 1.00 97.06 206 VAL A O 1
ATOM 1617 N N . GLY A 1 207 ? -6.232 -8.236 8.561 1.00 96.44 207 GLY A N 1
ATOM 1618 C CA . GLY A 1 207 ? -5.263 -8.119 9.650 1.00 96.44 207 GLY A CA 1
ATOM 1619 C C . GLY A 1 207 ? -5.689 -7.107 10.716 1.00 96.44 207 GLY A C 1
ATOM 1620 O O . GLY A 1 207 ? -5.606 -7.405 11.909 1.00 96.44 207 GLY A O 1
ATOM 1621 N N . LEU A 1 208 ? -6.209 -5.949 10.298 1.00 98.06 208 LEU A N 1
ATOM 1622 C CA . LEU A 1 208 ? -6.764 -4.929 11.190 1.00 98.06 208 LEU A CA 1
ATOM 1623 C C . LEU A 1 208 ? -7.952 -5.465 11.994 1.00 98.06 208 LEU A C 1
ATOM 1625 O O . LEU A 1 208 ? -7.954 -5.354 13.220 1.00 98.06 208 LEU A O 1
ATOM 1629 N N . VAL A 1 209 ? -8.921 -6.101 11.331 1.00 96.94 209 VAL A N 1
ATOM 1630 C CA . VAL A 1 209 ? -10.104 -6.671 11.998 1.00 96.94 209 VAL A CA 1
ATOM 1631 C C . VAL A 1 209 ? -9.709 -7.729 13.034 1.00 96.94 209 VAL A C 1
ATOM 1633 O O . VAL A 1 209 ? -10.215 -7.721 14.154 1.00 96.94 209 VAL A O 1
ATOM 1636 N N . LEU A 1 210 ? -8.780 -8.625 12.689 1.00 95.19 210 LEU A N 1
ATOM 1637 C CA . LEU A 1 210 ? -8.379 -9.733 13.562 1.00 95.19 210 LEU A CA 1
ATOM 1638 C C . LEU A 1 210 ? -7.427 -9.314 14.693 1.00 95.19 210 LEU A C 1
ATOM 1640 O O . LEU A 1 210 ? -7.386 -9.968 15.734 1.00 95.19 210 LEU A O 1
ATOM 1644 N N . GLY A 1 211 ? -6.616 -8.272 14.492 1.00 93.12 211 GLY A N 1
ATOM 1645 C CA . GLY A 1 211 ? -5.487 -7.964 15.376 1.00 93.12 211 GLY A CA 1
ATOM 1646 C C . GLY A 1 211 ? -5.615 -6.697 16.227 1.00 93.12 211 GLY A C 1
ATOM 1647 O O . GLY A 1 211 ? -4.744 -6.460 17.070 1.00 93.12 211 GLY A O 1
ATOM 1648 N N . ARG A 1 212 ? -6.645 -5.865 16.023 1.00 92.81 212 ARG A N 1
ATOM 1649 C CA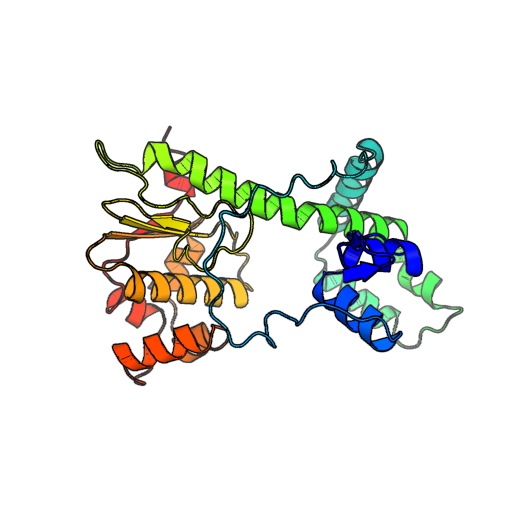 . ARG A 1 212 ? -6.763 -4.552 16.689 1.00 92.81 212 ARG A CA 1
ATOM 1650 C C . ARG A 1 212 ? -7.006 -4.611 18.203 1.00 92.81 212 ARG A C 1
ATOM 1652 O O . ARG A 1 212 ? -6.489 -3.753 18.925 1.00 92.81 212 ARG A O 1
ATOM 1659 N N . GLY A 1 213 ? -7.706 -5.636 18.695 1.00 91.81 213 GLY A N 1
ATOM 1660 C CA . GLY A 1 213 ? -8.225 -5.670 20.070 1.00 91.81 213 GLY A CA 1
ATOM 1661 C C . GLY A 1 213 ? -9.334 -4.630 20.263 1.00 91.81 213 GLY A C 1
ATOM 1662 O O . GLY A 1 213 ? -10.176 -4.480 19.385 1.00 91.81 213 GLY A O 1
ATOM 1663 N N . ASP A 1 214 ? -9.291 -3.872 21.359 1.00 93.00 214 ASP A N 1
ATOM 1664 C CA . ASP A 1 214 ? -10.282 -2.816 21.653 1.00 93.00 214 ASP A CA 1
ATOM 1665 C C . ASP A 1 214 ? -9.949 -1.461 21.000 1.00 93.00 214 ASP A C 1
ATOM 1667 O O . ASP A 1 214 ? -10.660 -0.472 21.170 1.00 93.00 214 ASP A O 1
ATOM 1671 N N . ARG A 1 215 ? -8.832 -1.386 20.268 1.00 96.25 215 ARG A N 1
ATOM 1672 C CA . ARG A 1 215 ? -8.374 -0.161 19.602 1.00 96.25 215 ARG A CA 1
ATOM 1673 C C . ARG A 1 215 ? -9.146 0.073 18.307 1.00 96.25 215 ARG A C 1
ATOM 1675 O O . ARG A 1 215 ? -9.500 -0.874 17.604 1.00 96.25 215 ARG A O 1
ATOM 1682 N N . ARG A 1 216 ? -9.306 1.347 17.941 1.00 97.19 216 ARG A N 1
ATOM 1683 C CA . ARG A 1 216 ? -9.843 1.748 16.632 1.00 97.19 216 ARG A CA 1
ATOM 1684 C C . ARG A 1 216 ? -8.938 1.223 15.516 1.00 97.19 216 ARG A C 1
ATOM 1686 O O . ARG A 1 216 ? -7.721 1.199 15.683 1.00 97.19 216 ARG A O 1
ATOM 1693 N N . ALA A 1 217 ? -9.519 0.788 14.403 1.00 98.31 217 ALA A N 1
ATOM 1694 C CA . ALA A 1 217 ? -8.766 0.300 13.253 1.00 98.31 217 ALA A CA 1
ATOM 1695 C C . ALA A 1 217 ? -8.951 1.224 12.058 1.00 98.31 217 ALA A C 1
ATOM 1697 O O . ALA A 1 217 ? -10.076 1.584 11.716 1.00 98.31 217 ALA A O 1
ATOM 1698 N N . GLU A 1 218 ? -7.846 1.575 11.409 1.00 98.38 218 GLU A N 1
ATOM 1699 C CA . GLU A 1 218 ? -7.852 2.520 10.297 1.00 98.38 218 GLU A CA 1
ATOM 1700 C C . GLU A 1 218 ? -6.957 2.023 9.162 1.00 98.38 218 GLU A C 1
ATOM 1702 O O . GLU A 1 218 ? -5.842 1.546 9.375 1.00 98.38 218 GLU A O 1
ATOM 1707 N N . LEU A 1 219 ? -7.453 2.131 7.935 1.00 98.12 219 LEU A N 1
ATOM 1708 C CA . LEU A 1 219 ? -6.730 1.774 6.726 1.00 98.12 219 LEU A CA 1
ATOM 1709 C C . LEU A 1 219 ? -6.564 3.026 5.869 1.00 98.12 219 LEU A C 1
ATOM 1711 O O . LEU A 1 219 ? -7.512 3.506 5.241 1.00 98.12 219 LEU A O 1
ATOM 1715 N N . TYR A 1 220 ? -5.340 3.543 5.848 1.00 97.06 220 TYR A N 1
ATOM 1716 C CA . TYR A 1 220 ? -4.962 4.703 5.056 1.00 97.06 220 TYR A CA 1
ATOM 1717 C C . TYR A 1 220 ? -4.484 4.259 3.681 1.00 97.06 220 TYR A C 1
ATOM 1719 O O . TYR A 1 220 ? -3.555 3.459 3.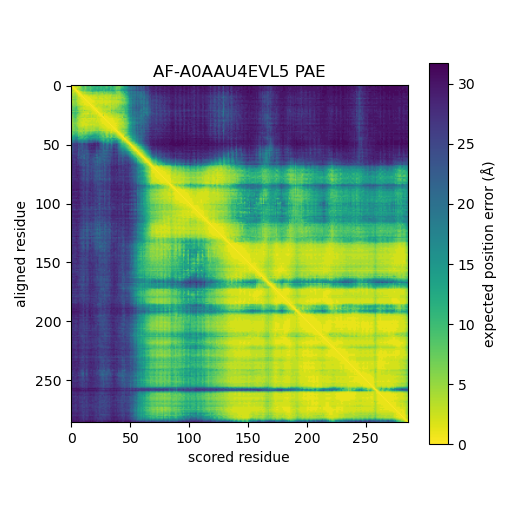553 1.00 97.06 220 TYR A O 1
ATOM 1727 N N . VAL A 1 221 ? -5.086 4.810 2.635 1.00 94.81 221 VAL A N 1
ATOM 1728 C CA . VAL A 1 221 ? -4.741 4.498 1.245 1.00 94.81 221 VAL A CA 1
ATOM 1729 C C . VAL A 1 221 ? -4.514 5.775 0.457 1.00 94.81 221 VAL A C 1
ATOM 1731 O O . VAL A 1 221 ? -5.133 6.797 0.736 1.00 94.81 221 VAL A O 1
ATOM 1734 N N . LEU A 1 222 ? -3.621 5.738 -0.529 1.00 90.00 222 LEU A N 1
ATOM 1735 C CA . LEU A 1 222 ? -3.398 6.886 -1.401 1.00 90.00 222 LEU A CA 1
ATOM 1736 C C . LEU A 1 222 ? -4.391 6.877 -2.576 1.00 90.00 222 LEU A C 1
ATOM 1738 O O . LEU A 1 222 ? -4.268 6.063 -3.494 1.00 90.00 222 LEU A O 1
ATOM 1742 N N . GLY A 1 223 ? -5.347 7.809 -2.560 1.00 87.75 223 GLY A N 1
ATOM 1743 C CA . GLY A 1 223 ? -6.374 7.966 -3.588 1.00 87.75 223 GLY A CA 1
ATOM 1744 C C . GLY A 1 223 ? -7.633 7.126 -3.351 1.00 87.75 223 GLY A C 1
ATOM 1745 O O . GLY A 1 223 ? -7.705 6.280 -2.461 1.00 87.75 223 GLY A O 1
ATOM 1746 N N . ARG A 1 224 ? -8.646 7.345 -4.200 1.00 89.12 224 ARG A N 1
ATOM 1747 C CA . ARG A 1 224 ? -10.007 6.802 -4.016 1.00 89.12 224 ARG A CA 1
ATOM 1748 C C . ARG A 1 224 ? -10.205 5.363 -4.491 1.00 89.12 224 ARG A C 1
ATOM 1750 O O . ARG A 1 224 ? -10.992 4.630 -3.895 1.00 89.12 224 ARG A O 1
ATOM 1757 N N . LEU A 1 225 ? -9.486 4.940 -5.534 1.00 91.75 225 LEU A N 1
ATOM 1758 C CA . LEU A 1 225 ? -9.670 3.623 -6.166 1.00 91.75 225 LEU A CA 1
ATOM 1759 C C . LEU A 1 225 ? -9.553 2.430 -5.193 1.00 91.75 225 LEU A C 1
ATOM 1761 O O . LEU A 1 225 ? -10.359 1.505 -5.311 1.00 91.75 225 LEU A O 1
ATOM 1765 N N . PRO A 1 226 ? -8.613 2.408 -4.224 1.00 93.69 226 PRO A N 1
ATOM 1766 C CA . PRO A 1 226 ? -8.546 1.330 -3.239 1.00 93.69 226 PRO A CA 1
ATOM 1767 C C . PRO A 1 226 ? -9.805 1.248 -2.361 1.00 93.69 226 PRO A C 1
ATOM 1769 O O . PRO A 1 226 ? -10.309 0.152 -2.117 1.00 93.69 226 PRO A O 1
ATOM 1772 N N . ILE A 1 227 ? -10.352 2.394 -1.934 1.00 95.25 227 ILE A N 1
ATOM 1773 C CA . ILE A 1 227 ? -11.581 2.460 -1.124 1.00 95.25 227 ILE A CA 1
ATOM 1774 C C . ILE A 1 227 ? -12.783 1.985 -1.943 1.00 95.25 227 ILE A C 1
ATOM 1776 O O . ILE A 1 227 ? -13.578 1.175 -1.470 1.00 95.25 227 ILE A O 1
ATOM 1780 N N . GLU A 1 228 ? -12.907 2.457 -3.184 1.00 94.50 228 GLU A N 1
ATOM 1781 C CA . GLU A 1 228 ? -13.979 2.049 -4.098 1.00 94.50 228 GLU A CA 1
ATOM 1782 C C . GLU A 1 228 ? -13.928 0.547 -4.390 1.00 94.50 228 GLU A C 1
ATOM 1784 O O . GLU A 1 228 ? -14.966 -0.109 -4.423 1.00 94.50 228 GLU A O 1
ATOM 1789 N N . PHE A 1 229 ? -12.732 -0.028 -4.529 1.00 95.38 229 PHE A N 1
ATOM 1790 C CA . PHE A 1 229 ? -12.577 -1.472 -4.653 1.00 95.38 229 PHE A CA 1
ATOM 1791 C C . PHE A 1 229 ? -13.075 -2.217 -3.412 1.00 95.38 229 PHE A C 1
ATOM 1793 O O . PHE A 1 229 ? -13.835 -3.170 -3.562 1.00 95.38 229 PHE A O 1
ATOM 1800 N N . LEU A 1 230 ? -12.693 -1.794 -2.203 1.00 97.00 230 LEU A N 1
ATOM 1801 C CA . LEU A 1 230 ? -13.161 -2.449 -0.976 1.00 97.00 230 LEU A CA 1
ATOM 1802 C C . LEU A 1 230 ? -14.689 -2.384 -0.845 1.00 97.00 230 LEU A C 1
ATOM 1804 O O . LEU A 1 230 ? -15.322 -3.375 -0.497 1.00 97.00 230 LEU A O 1
ATOM 1808 N N . ARG A 1 231 ? -15.290 -1.243 -1.199 1.00 97.31 231 ARG A N 1
ATOM 1809 C CA . ARG A 1 231 ? -16.737 -1.020 -1.075 1.00 97.31 231 ARG A CA 1
ATOM 1810 C C . ARG A 1 231 ? -17.577 -1.676 -2.166 1.00 97.31 231 ARG A C 1
ATOM 1812 O O . ARG A 1 231 ? -18.724 -2.005 -1.907 1.00 97.31 231 ARG A O 1
ATOM 1819 N N . ASN A 1 232 ? -17.041 -1.868 -3.371 1.00 96.75 232 ASN A N 1
ATOM 1820 C CA . ASN A 1 232 ? -17.855 -2.262 -4.528 1.00 96.75 232 ASN A CA 1
ATOM 1821 C C . ASN A 1 232 ? -17.476 -3.623 -5.133 1.00 96.75 232 ASN A C 1
ATOM 1823 O O . ASN A 1 232 ? -18.152 -4.098 -6.044 1.00 96.75 232 ASN A O 1
ATOM 1827 N N . SER A 1 233 ? -16.394 -4.261 -4.679 1.00 95.25 233 SER A N 1
ATOM 1828 C CA . SER A 1 233 ? -15.885 -5.479 -5.314 1.00 95.25 233 SER A CA 1
ATOM 1829 C C . SER A 1 233 ? -16.694 -6.734 -4.976 1.00 95.25 233 SER A C 1
ATOM 1831 O O . SER A 1 233 ? -16.853 -7.107 -3.813 1.00 95.25 233 SER A O 1
ATOM 1833 N N . ASN A 1 234 ? -17.086 -7.459 -6.027 1.00 95.81 234 ASN A N 1
ATOM 1834 C CA . ASN A 1 234 ? -17.668 -8.802 -5.945 1.00 95.81 234 ASN A CA 1
ATOM 1835 C C . ASN A 1 234 ? -16.613 -9.923 -5.924 1.00 95.81 234 ASN A C 1
ATOM 1837 O O . ASN A 1 234 ? -16.973 -11.098 -5.937 1.00 95.81 234 ASN A O 1
ATOM 1841 N N . SER A 1 235 ? -15.311 -9.604 -5.912 1.00 95.12 235 SER A N 1
ATOM 1842 C CA . SER A 1 235 ? -14.275 -10.629 -5.734 1.00 95.12 235 SER A CA 1
ATOM 1843 C C . SER A 1 235 ? -14.468 -11.354 -4.403 1.00 95.12 235 SER A C 1
ATOM 1845 O O . SER A 1 235 ? -14.777 -10.718 -3.398 1.00 95.12 235 SER A O 1
ATOM 1847 N N . THR A 1 236 ? -14.260 -12.669 -4.379 1.00 96.19 236 THR A N 1
ATOM 1848 C CA . THR A 1 236 ? -14.397 -13.464 -3.153 1.00 96.19 236 THR A CA 1
ATOM 1849 C C . THR A 1 236 ? -13.225 -13.228 -2.203 1.00 96.19 236 THR A C 1
ATOM 1851 O O . THR A 1 236 ? -12.098 -12.945 -2.630 1.00 96.19 236 THR A O 1
ATOM 1854 N N . MET A 1 237 ? -13.469 -13.392 -0.903 1.00 96.44 237 MET A N 1
ATOM 1855 C CA . MET A 1 237 ? -12.410 -13.377 0.109 1.00 96.44 237 MET A CA 1
ATOM 1856 C C . MET A 1 237 ? -11.413 -14.525 -0.091 1.00 96.44 237 MET A C 1
ATOM 1858 O O . MET A 1 237 ? -10.220 -14.335 0.129 1.00 96.44 237 MET A O 1
ATOM 1862 N N . GLU A 1 238 ? -11.855 -15.667 -0.625 1.00 94.88 238 GLU A N 1
ATOM 1863 C CA . GLU A 1 238 ? -10.975 -16.767 -1.037 1.00 94.88 238 GLU A CA 1
ATOM 1864 C C . GLU A 1 238 ? -9.962 -16.318 -2.104 1.00 94.88 238 GLU A C 1
ATOM 1866 O O . GLU A 1 238 ? -8.750 -16.500 -1.946 1.00 94.88 238 GLU A O 1
ATOM 1871 N N . TRP A 1 239 ? -10.429 -15.659 -3.173 1.00 94.69 239 TRP A N 1
ATOM 1872 C CA . TRP A 1 239 ? -9.536 -15.099 -4.186 1.00 94.69 239 TRP A CA 1
ATOM 1873 C C . TRP A 1 239 ? -8.597 -14.063 -3.567 1.00 94.69 239 TRP A C 1
ATOM 1875 O O . TRP A 1 239 ? -7.390 -14.093 -3.829 1.00 94.69 239 TRP A O 1
ATOM 1885 N N . ALA A 1 240 ? -9.131 -13.163 -2.740 1.00 95.38 240 ALA A N 1
ATOM 1886 C CA . ALA A 1 240 ? -8.367 -12.064 -2.169 1.00 95.38 240 ALA A CA 1
ATOM 1887 C C . ALA A 1 240 ? -7.244 -12.572 -1.250 1.00 95.38 240 ALA A C 1
ATOM 1889 O O . ALA A 1 240 ? -6.095 -12.144 -1.373 1.00 95.38 240 ALA A O 1
ATOM 1890 N N . LEU A 1 241 ? -7.548 -13.555 -0.402 1.00 95.56 241 LEU A N 1
ATOM 1891 C CA . LEU A 1 241 ? -6.616 -14.129 0.564 1.00 95.56 241 LEU A CA 1
ATOM 1892 C C . LEU A 1 241 ? -5.788 -15.293 0.010 1.00 95.56 241 LEU A C 1
ATOM 1894 O O . LEU A 1 241 ? -4.853 -15.738 0.671 1.00 95.56 241 LEU A O 1
ATOM 1898 N N . GLY A 1 242 ? -6.047 -15.771 -1.210 1.00 93.19 242 GLY A N 1
ATOM 1899 C CA . GLY A 1 242 ? -5.376 -16.952 -1.769 1.00 93.19 242 GLY A CA 1
ATOM 1900 C C . GLY A 1 242 ? -3.847 -16.850 -1.903 1.00 93.19 242 GLY A C 1
ATOM 1901 O O . GLY A 1 242 ? -3.177 -17.867 -2.064 1.00 93.19 242 GLY A O 1
ATOM 1902 N N . ARG A 1 243 ? -3.269 -15.640 -1.826 1.00 92.31 243 ARG A N 1
ATOM 1903 C CA . ARG A 1 243 ? -1.804 -15.410 -1.788 1.00 92.31 243 ARG A CA 1
ATOM 1904 C C . ARG A 1 243 ? -1.303 -14.909 -0.430 1.00 92.31 243 ARG A C 1
ATOM 1906 O O . ARG A 1 243 ? -0.113 -14.643 -0.285 1.00 92.31 243 ARG A O 1
ATOM 1913 N N . SER A 1 244 ? -2.191 -14.793 0.551 1.00 93.81 244 SER A N 1
ATOM 1914 C CA . SER A 1 244 ? -1.862 -14.404 1.917 1.00 93.81 244 SER A CA 1
ATOM 1915 C C . SER A 1 244 ? -1.200 -15.550 2.679 1.00 93.81 244 SER A C 1
ATOM 1917 O O . SER A 1 244 ? -1.253 -16.723 2.287 1.00 93.81 244 SER A O 1
ATOM 1919 N N . SER A 1 245 ? -0.574 -15.214 3.809 1.00 92.12 245 SER A N 1
ATOM 1920 C CA . SER A 1 245 ? 0.079 -16.210 4.656 1.00 92.12 245 SER A CA 1
ATOM 1921 C C . SER A 1 245 ? -0.919 -17.293 5.113 1.00 92.12 245 SER A C 1
ATOM 1923 O O . SER A 1 245 ? -2.093 -16.994 5.352 1.00 92.12 245 SER A O 1
ATOM 1925 N N . PRO A 1 246 ? -0.483 -18.560 5.280 1.00 94.00 246 PRO A N 1
ATOM 1926 C CA . PRO A 1 246 ? -1.350 -19.615 5.812 1.00 94.00 246 PRO A CA 1
ATOM 1927 C C . PRO A 1 246 ? -1.939 -19.278 7.186 1.00 94.00 246 PRO A C 1
ATOM 1929 O O . PRO A 1 246 ? -3.032 -19.723 7.508 1.00 94.00 246 PRO A O 1
ATOM 1932 N N . HIS A 1 247 ? -1.220 -18.491 7.992 1.00 93.06 247 HIS A N 1
ATOM 1933 C CA . HIS A 1 247 ? -1.695 -18.048 9.298 1.00 93.06 247 HIS A CA 1
ATOM 1934 C C . HIS A 1 247 ? -2.881 -17.086 9.184 1.00 93.06 247 HIS A C 1
ATOM 1936 O O . HIS A 1 247 ? -3.873 -17.297 9.870 1.00 93.06 247 HIS A O 1
ATOM 1942 N N . LEU A 1 248 ? -2.807 -16.086 8.295 1.00 93.31 248 LEU A N 1
ATOM 1943 C CA . LEU A 1 248 ? -3.905 -15.136 8.099 1.00 93.31 248 LEU A CA 1
ATOM 1944 C C . LEU A 1 248 ? -5.153 -15.830 7.546 1.00 93.31 248 LEU A C 1
ATOM 1946 O O . LEU A 1 248 ? -6.250 -15.550 8.006 1.00 93.31 248 LEU A O 1
ATOM 1950 N N . ARG A 1 249 ? -4.974 -16.762 6.598 1.00 94.50 249 ARG A N 1
ATOM 1951 C CA . ARG A 1 249 ? -6.080 -17.557 6.043 1.00 94.50 249 ARG A CA 1
ATOM 1952 C C . ARG A 1 249 ? -6.786 -18.380 7.119 1.00 94.50 249 ARG A C 1
ATOM 1954 O O . ARG A 1 249 ? -7.985 -18.240 7.275 1.00 94.50 249 ARG A O 1
ATOM 1961 N N . ARG A 1 250 ? -6.033 -19.134 7.930 1.00 94.69 250 ARG A N 1
ATOM 1962 C CA . ARG A 1 250 ? -6.617 -19.887 9.051 1.00 94.69 250 ARG A CA 1
ATOM 1963 C C . ARG A 1 250 ? -7.328 -18.982 10.052 1.00 94.69 250 ARG A C 1
ATOM 1965 O O . ARG A 1 250 ? -8.456 -19.260 10.405 1.00 94.69 250 ARG A O 1
ATOM 1972 N N . ALA A 1 251 ? -6.704 -17.876 10.456 1.00 94.31 251 ALA A N 1
ATOM 1973 C CA . ALA A 1 251 ? -7.317 -16.954 11.411 1.00 94.31 251 ALA A CA 1
ATOM 1974 C C . ALA A 1 251 ? -8.606 -16.307 10.867 1.00 94.31 251 ALA A C 1
ATOM 1976 O O . ALA A 1 251 ? -9.524 -16.024 11.634 1.00 94.31 251 ALA A O 1
ATOM 1977 N N . TYR A 1 252 ? -8.676 -16.078 9.554 1.00 95.50 252 TYR A N 1
ATOM 1978 C CA . TYR A 1 252 ? -9.895 -15.646 8.881 1.00 95.50 252 TYR A CA 1
ATOM 1979 C C . TYR A 1 252 ? -10.972 -16.738 8.930 1.00 95.50 252 TYR A C 1
ATOM 1981 O O . TYR A 1 252 ? -12.071 -16.471 9.416 1.00 95.50 252 TYR A O 1
ATOM 1989 N N . ASP A 1 253 ? -10.639 -17.958 8.501 1.00 94.50 253 ASP A N 1
ATOM 1990 C CA . ASP A 1 253 ? -11.565 -19.096 8.470 1.00 94.50 253 ASP A CA 1
ATOM 1991 C C . ASP A 1 253 ? -12.088 -19.435 9.880 1.00 94.50 253 ASP A C 1
ATOM 1993 O O . ASP A 1 253 ? -13.284 -19.644 10.064 1.00 94.50 253 ASP A O 1
ATOM 1997 N N . ASP A 1 254 ? -11.219 -19.401 10.895 1.00 94.50 254 ASP A N 1
ATOM 1998 C CA . ASP A 1 254 ? -11.564 -19.660 12.299 1.00 94.50 254 ASP A CA 1
ATOM 1999 C C . ASP A 1 254 ? -12.566 -18.630 12.850 1.00 94.50 254 ASP A C 1
ATOM 2001 O O . ASP A 1 254 ? -13.402 -18.954 13.695 1.00 94.50 254 ASP A O 1
ATOM 2005 N N . ARG A 1 255 ? -12.480 -17.368 12.404 1.00 94.12 255 ARG A N 1
ATOM 2006 C CA . ARG A 1 255 ? -13.308 -16.270 12.924 1.00 94.12 255 ARG A CA 1
ATOM 2007 C C . ARG A 1 255 ? -14.615 -16.089 12.162 1.00 94.12 255 ARG A C 1
ATOM 2009 O O . ARG A 1 255 ? -15.618 -15.731 12.777 1.00 94.12 255 ARG A O 1
ATOM 2016 N N . PHE A 1 256 ? -14.590 -16.265 10.845 1.00 93.12 256 PHE A N 1
ATOM 2017 C CA . PHE A 1 256 ? -15.697 -15.908 9.954 1.00 93.12 256 PHE A CA 1
ATOM 2018 C C . PHE A 1 256 ? -16.315 -17.112 9.237 1.00 93.12 256 PHE A C 1
ATOM 2020 O O . PHE A 1 256 ? -17.364 -16.972 8.609 1.00 93.12 256 PHE A O 1
ATOM 2027 N N . GLY A 1 257 ? -15.713 -18.295 9.370 1.00 86.25 257 GLY A N 1
ATOM 2028 C CA . GLY A 1 257 ? -16.138 -19.508 8.689 1.00 86.25 257 GLY A CA 1
ATOM 2029 C C . GLY A 1 257 ? -15.757 -19.533 7.207 1.00 86.25 257 GLY A C 1
ATOM 2030 O O . GLY A 1 257 ? -15.135 -18.619 6.671 1.00 86.25 257 GLY A O 1
ATOM 2031 N N . THR A 1 258 ? -16.161 -20.610 6.534 1.00 72.31 258 THR A N 1
ATOM 2032 C CA . THR A 1 258 ? -15.889 -20.859 5.108 1.00 72.31 258 THR A CA 1
ATOM 2033 C C . THR A 1 258 ? -16.948 -20.277 4.169 1.00 72.31 258 THR A C 1
ATOM 2035 O O . THR A 1 258 ? -16.785 -20.349 2.951 1.00 72.31 258 THR A O 1
ATOM 2038 N N . ALA A 1 259 ? -18.033 -19.700 4.702 1.00 64.25 259 ALA A N 1
ATOM 2039 C CA . ALA A 1 259 ? -19.025 -18.988 3.903 1.00 64.25 259 ALA A CA 1
ATOM 2040 C C . ALA A 1 259 ? -18.346 -17.773 3.251 1.00 64.25 259 ALA A C 1
ATOM 2042 O O . ALA A 1 259 ? -17.999 -16.796 3.915 1.00 64.25 259 ALA A O 1
ATOM 2043 N N . SER A 1 260 ? -18.086 -17.869 1.946 1.00 80.81 260 SER A N 1
ATOM 2044 C CA . SER A 1 260 ? -17.196 -16.943 1.254 1.00 80.81 260 SER A CA 1
ATOM 2045 C C . SER A 1 260 ? -17.879 -15.598 1.023 1.00 80.81 260 SER A C 1
ATOM 2047 O O . SER A 1 260 ? -18.589 -15.412 0.033 1.00 80.81 260 SER A O 1
ATOM 2049 N N . PHE A 1 261 ? -17.634 -14.642 1.916 1.00 94.56 261 PHE A N 1
ATOM 2050 C CA . PHE A 1 261 ? -17.949 -13.243 1.659 1.00 94.56 261 PHE A CA 1
ATOM 2051 C C . PHE A 1 261 ? -17.302 -12.778 0.345 1.00 94.56 261 PHE A C 1
ATOM 2053 O O . PHE A 1 261 ? -16.194 -13.198 -0.017 1.00 94.56 261 PHE A O 1
ATOM 2060 N N . THR A 1 262 ? -17.956 -11.852 -0.349 1.00 97.31 262 THR A N 1
ATOM 2061 C CA . THR A 1 262 ? -17.243 -10.954 -1.261 1.00 97.31 262 THR A CA 1
ATOM 2062 C C . THR A 1 262 ? -16.453 -9.917 -0.462 1.00 97.31 262 THR A C 1
ATOM 2064 O O . THR A 1 262 ? -16.740 -9.660 0.708 1.00 97.31 262 THR A O 1
ATOM 2067 N N . VAL A 1 263 ? -15.465 -9.280 -1.092 1.00 97.56 263 VAL A N 1
ATOM 2068 C CA . VAL A 1 263 ? -14.710 -8.169 -0.491 1.00 97.56 263 VAL A CA 1
ATOM 2069 C C . VAL A 1 263 ? -15.658 -7.065 -0.017 1.00 97.56 263 VAL A C 1
ATOM 2071 O O . VAL A 1 263 ? -15.501 -6.569 1.099 1.00 97.56 263 VAL A O 1
ATOM 2074 N N . ARG A 1 264 ? -16.684 -6.736 -0.812 1.00 98.31 264 ARG A N 1
ATOM 2075 C CA . ARG A 1 264 ? -17.739 -5.796 -0.423 1.00 98.31 264 ARG A CA 1
ATOM 2076 C C . ARG A 1 264 ? -18.486 -6.246 0.830 1.00 98.31 264 ARG A C 1
ATOM 2078 O O . ARG A 1 264 ? -18.561 -5.481 1.782 1.00 98.31 264 ARG A O 1
ATOM 2085 N N . GLN A 1 265 ? -19.001 -7.476 0.855 1.00 97.81 265 GLN A N 1
ATOM 2086 C CA . GLN A 1 265 ? -19.763 -7.979 2.005 1.00 97.81 265 GLN A CA 1
ATOM 2087 C C . GLN A 1 265 ? -18.913 -8.026 3.281 1.00 97.81 265 GLN A C 1
ATOM 2089 O O . GLN A 1 265 ? -19.404 -7.719 4.363 1.00 97.81 265 GLN A O 1
ATOM 2094 N N . PHE A 1 266 ? -17.628 -8.371 3.159 1.00 97.81 266 PHE A N 1
ATOM 2095 C CA . PHE A 1 266 ? -16.700 -8.320 4.285 1.00 97.81 266 PHE A CA 1
ATOM 2096 C C . PHE A 1 266 ? -16.493 -6.880 4.780 1.00 97.81 266 PHE A C 1
ATOM 2098 O O . PHE A 1 266 ? -16.507 -6.633 5.984 1.00 97.81 266 PHE A O 1
ATOM 2105 N N . THR A 1 267 ? -16.348 -5.932 3.850 1.00 98.31 267 THR A N 1
ATOM 2106 C CA . THR A 1 267 ? -16.161 -4.503 4.146 1.00 98.31 267 THR A CA 1
ATOM 2107 C C . THR A 1 267 ? -17.400 -3.878 4.795 1.00 98.31 267 THR A C 1
ATOM 2109 O O . THR A 1 267 ? -17.261 -3.102 5.731 1.00 98.31 267 THR A O 1
ATOM 2112 N N . GLU A 1 268 ? -18.604 -4.219 4.333 1.00 97.44 268 GLU A N 1
ATOM 2113 C CA . GLU A 1 268 ? -19.877 -3.695 4.858 1.00 97.44 268 GLU A CA 1
ATOM 2114 C C . GLU A 1 268 ? -20.337 -4.389 6.153 1.00 97.44 268 GLU A C 1
ATOM 2116 O O . GLU A 1 268 ? -21.176 -3.846 6.868 1.00 97.44 268 GLU A O 1
ATOM 2121 N N . GLY A 1 269 ? -19.818 -5.583 6.453 1.00 96.19 269 GLY A N 1
ATOM 2122 C CA . GLY A 1 269 ? -20.177 -6.363 7.636 1.00 96.19 269 GLY A CA 1
ATOM 2123 C C . GLY A 1 269 ? -19.021 -6.459 8.638 1.00 96.19 269 GLY A C 1
ATOM 2124 O O . GLY A 1 269 ? -18.820 -5.532 9.420 1.00 96.19 269 GLY A O 1
ATOM 2125 N N . PRO A 1 270 ? -18.248 -7.563 8.646 1.00 95.94 270 PRO A N 1
ATOM 2126 C CA . PRO A 1 270 ? -17.155 -7.780 9.599 1.00 95.94 270 PRO A CA 1
ATOM 2127 C C . PRO A 1 270 ? -16.133 -6.646 9.764 1.00 95.94 270 PRO A C 1
ATOM 2129 O O . PRO A 1 270 ? -15.547 -6.529 10.838 1.00 95.94 270 PRO A O 1
ATOM 2132 N N . ALA A 1 271 ? -15.885 -5.852 8.721 1.00 97.62 271 ALA A N 1
ATOM 2133 C CA . ALA A 1 271 ? -14.926 -4.748 8.738 1.00 97.62 271 ALA A CA 1
ATOM 2134 C C . ALA A 1 271 ? -15.585 -3.355 8.716 1.00 97.62 271 ALA A C 1
ATOM 2136 O O . ALA A 1 271 ? -14.895 -2.370 8.454 1.00 97.62 271 ALA A O 1
ATOM 2137 N N . ALA A 1 272 ? -16.892 -3.254 8.990 1.00 97.44 272 ALA A N 1
ATOM 2138 C CA . ALA A 1 272 ? -17.656 -2.006 8.881 1.00 97.44 272 ALA A CA 1
ATOM 2139 C C . ALA A 1 272 ? -17.141 -0.871 9.781 1.00 97.44 272 ALA A C 1
ATOM 2141 O O . ALA A 1 272 ? -17.336 0.305 9.481 1.00 97.44 272 ALA A O 1
ATOM 2142 N N . ASP A 1 273 ? -16.482 -1.217 10.883 1.00 96.56 273 ASP A N 1
ATOM 2143 C CA . ASP A 1 273 ? -15.908 -0.287 11.855 1.00 96.56 273 ASP A CA 1
ATOM 2144 C C . ASP A 1 273 ? -14.413 0.001 11.623 1.00 96.56 273 ASP A C 1
ATOM 2146 O O . ASP A 1 273 ? -13.780 0.687 12.427 1.00 96.56 273 ASP A O 1
ATOM 2150 N N . VAL A 1 274 ? -13.836 -0.493 10.521 1.00 98.50 274 VAL A N 1
ATOM 2151 C CA . VAL A 1 274 ? -12.518 -0.054 10.053 1.00 98.50 274 VAL A CA 1
ATOM 2152 C C . VAL A 1 274 ? -12.682 1.224 9.234 1.00 98.50 274 VAL A C 1
ATOM 2154 O O . VAL A 1 274 ? -13.329 1.232 8.185 1.00 98.50 274 VAL A O 1
ATOM 2157 N N . ALA A 1 275 ? -12.056 2.317 9.671 1.00 98.06 275 ALA A N 1
ATOM 2158 C CA . ALA A 1 275 ? -12.105 3.571 8.928 1.00 98.06 275 ALA A CA 1
ATOM 2159 C C . ALA A 1 275 ? -11.241 3.478 7.660 1.00 98.06 275 ALA A C 1
ATOM 2161 O O . ALA A 1 275 ? -10.032 3.260 7.737 1.00 98.06 275 ALA A O 1
ATOM 2162 N N . LEU A 1 276 ? -11.851 3.666 6.487 1.00 97.75 276 LEU A N 1
ATOM 2163 C CA . LEU A 1 276 ? -11.148 3.737 5.202 1.00 97.75 276 LEU A CA 1
ATOM 2164 C C . LEU A 1 276 ? -10.882 5.203 4.856 1.00 97.75 276 LEU A C 1
ATOM 2166 O O . LEU A 1 276 ? -11.831 5.954 4.617 1.00 97.75 276 LEU A O 1
ATOM 2170 N N . ILE A 1 277 ? -9.612 5.610 4.832 1.00 96.50 277 ILE A N 1
ATOM 2171 C CA . ILE A 1 277 ? -9.228 7.026 4.760 1.00 96.50 277 ILE A CA 1
ATOM 2172 C C . ILE A 1 277 ? -8.355 7.276 3.529 1.00 96.50 277 ILE A C 1
ATOM 2174 O O . ILE A 1 277 ? -7.317 6.634 3.355 1.00 96.50 277 ILE A O 1
ATOM 2178 N N . ASP A 1 278 ? -8.760 8.238 2.691 1.00 94.12 278 ASP A N 1
ATOM 2179 C CA . ASP A 1 278 ? -7.919 8.726 1.596 1.00 94.12 278 ASP A CA 1
ATOM 2180 C C . ASP A 1 278 ? -6.854 9.664 2.162 1.00 94.12 278 ASP A C 1
ATOM 2182 O O . ASP A 1 278 ? -7.115 10.784 2.610 1.00 94.12 278 ASP A O 1
ATOM 2186 N N . LEU A 1 279 ? -5.623 9.182 2.144 1.00 92.00 279 LEU A N 1
ATOM 2187 C CA . LEU A 1 279 ? -4.498 9.884 2.712 1.00 92.00 279 LEU A CA 1
ATOM 2188 C C . LEU A 1 279 ? -4.090 11.112 1.893 1.00 92.00 279 LEU A C 1
ATOM 2190 O O . LEU A 1 279 ? -3.483 12.028 2.447 1.00 92.00 279 LEU A O 1
ATOM 2194 N N . ALA A 1 280 ? -4.444 11.178 0.605 1.00 88.94 280 ALA A N 1
ATOM 2195 C CA . ALA A 1 280 ? -4.206 12.379 -0.188 1.00 88.94 280 ALA A CA 1
ATOM 2196 C C . ALA A 1 280 ? -4.926 13.589 0.427 1.00 88.94 280 ALA A C 1
ATOM 2198 O O . ALA A 1 280 ? -4.354 14.675 0.490 1.00 88.94 280 ALA A O 1
ATOM 2199 N N . GLU A 1 281 ? -6.136 13.391 0.950 1.00 90.44 281 GLU A N 1
ATOM 2200 C CA . GLU A 1 281 ? -6.919 14.449 1.592 1.00 90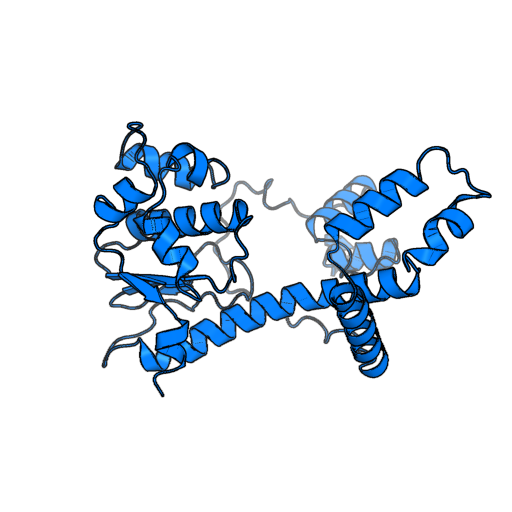.44 281 GLU A CA 1
ATOM 2201 C C . GLU A 1 281 ? -6.336 14.844 2.954 1.00 90.44 281 GLU A C 1
ATOM 2203 O O . GLU A 1 281 ? -6.194 16.031 3.251 1.00 90.44 281 GLU A O 1
ATOM 2208 N N . VAL A 1 282 ? -5.876 13.868 3.745 1.00 89.81 282 VAL A N 1
ATOM 2209 C CA . VAL A 1 282 ? -5.186 14.132 5.021 1.00 89.81 282 VAL A CA 1
ATOM 2210 C C . VAL A 1 282 ? -3.923 14.967 4.784 1.00 89.81 282 VAL A C 1
ATOM 2212 O O . VAL A 1 282 ? -3.674 15.963 5.467 1.00 89.81 282 VAL A O 1
ATOM 2215 N N . LEU A 1 283 ? -3.113 14.602 3.788 1.00 86.25 283 LEU A N 1
ATOM 2216 C CA . LEU A 1 283 ? -1.851 15.287 3.512 1.00 86.25 283 LEU A CA 1
ATOM 2217 C C . LEU A 1 283 ? -2.057 16.703 2.951 1.00 86.25 283 LEU A C 1
ATOM 2219 O O . LEU A 1 283 ? -1.288 17.587 3.324 1.00 86.25 283 LEU A O 1
ATOM 2223 N N . LYS A 1 284 ? -3.118 16.948 2.168 1.00 82.62 284 LYS A N 1
ATOM 2224 C CA . LYS A 1 284 ? -3.486 18.284 1.651 1.00 82.62 284 LYS A CA 1
ATOM 2225 C C . LYS A 1 284 ? -4.005 19.254 2.711 1.00 82.62 284 LYS A C 1
ATOM 2227 O O . LYS A 1 284 ? -3.876 20.454 2.523 1.00 82.62 284 LYS A O 1
ATOM 2232 N N . ALA A 1 285 ? -4.617 18.763 3.788 1.00 62.41 285 ALA A N 1
ATOM 2233 C CA . ALA A 1 285 ? -5.292 19.597 4.786 1.00 62.41 285 ALA A CA 1
ATOM 2234 C C . ALA A 1 285 ? -4.314 20.357 5.712 1.00 62.41 285 ALA A C 1
ATOM 2236 O O . ALA A 1 285 ? -4.284 20.113 6.915 1.00 62.41 285 ALA A O 1
ATOM 2237 N N . GLY A 1 286 ? -3.398 21.169 5.183 1.00 52.38 286 GLY A N 1
ATOM 2238 C CA . GLY A 1 286 ? -2.445 21.953 5.978 1.00 52.38 286 GLY A CA 1
ATOM 2239 C C . GLY A 1 286 ? -1.590 22.888 5.150 1.00 52.38 286 GLY A C 1
ATOM 2240 O O . GLY A 1 286 ? -1.367 22.566 3.965 1.00 52.38 286 GLY A O 1
#